Protein AF-A0A974YH03-F1 (afdb_monomer_lite)

Secondary structure (DSSP, 8-state):
-PPPPP--------------PPPEEEEEEEEEEE-GGG-S--S-PPP-PPPPPSS---SS----TTPPPP-HHHHHSEEPEE-SSSS-EE-PPPTT--TT-GGGSEEEEEEEEEE--SS---TT---SPPEEEEEEEPPPPPPP-EEEE-SSEEEEEEPPP--EETTEE---SS-SSEEEEEEEEEEE-TTSS-EEEEEEEEEEPBPPP-----TT--THHHHHHHHTT--EEEEEEHHHHHHHHHHTT-TT--EEEEEEEEPPPSS--S-TTTTTTTSS-EEEE---EEPPPP-

Radius of gyration: 28.99 Å; chains: 1; bounding box: 60×37×116 Å

Foldseek 3Di:
DDDDDDDPPDPDDDDPDDPPDAKWKWKAFQFKDADVLFFPPPDDDPDGGGDDQPDDDPPDDDDDPPDDADDRQLVRIGTFDDDPDPPDTHDDDHPPDDLQHLSLNIKTKMWMFIGDHPGGADNCRRDDDIDIDTRDHDQHRAWDWDWDDAPWKIKTFTADRFHDDPRDTRADVVTLKKKKKWKWFWAADPVNPGTDTDTQDMDIFDAADPDPPPVPDDPVVVVVVVVVRTRTMDMDTPVSVCVSCVVVVNHPGWMKMKMWMWGHDPDDDPCCVPPVDPPTDTSHIHPTGTHDDHD

Sequence (295 aa):
MRPPRSAARRSGLSSTGPRTTPSTATARVLASAPDPVLTDITEGLPDPGDLPLPIDPEPIRRVVPGQGDDRARQQAMQPLLPTTSPVHFLLPLPPGIGPEDPALFGFFAYEFRLGRFGTWNTAQGFAVRALRVAGLQHTPPPLACGVSRSKGRLTVSAAFADPVRDGRSLRPSPPVTELWALLYAQVHQADDADRRNILLSTRRLEPPKRGRVPKGRGPLAAVDLARTGADGRTDWSSAEITTSLELLTLGHAPLSCLVVETLPGEAPYSDPVSRNLGYERFLRTSPLTAVPAIC

pLDDT: mean 80.17, std 19.34, range [25.12, 97.5]

Structure (mmCIF, N/CA/C/O backbone):
data_AF-A0A974YH03-F1
#
_entry.id   AF-A0A974YH03-F1
#
loop_
_atom_site.group_PDB
_atom_site.id
_atom_site.type_symbol
_atom_site.label_atom_id
_atom_site.label_alt_id
_atom_site.label_comp_id
_atom_site.label_asym_id
_atom_site.label_entity_id
_atom_site.label_seq_id
_atom_site.pdbx_PDB_ins_code
_atom_site.Cartn_x
_atom_site.Cartn_y
_atom_site.Cartn_z
_atom_site.occupancy
_atom_site.B_iso_or_equiv
_atom_site.auth_seq_id
_atom_site.auth_comp_id
_atom_site.auth_asym_id
_atom_site.auth_atom_id
_atom_site.pdbx_PDB_model_num
ATOM 1 N N . MET A 1 1 ? 20.987 4.056 -88.199 1.00 41.72 1 MET A N 1
ATOM 2 C CA . MET A 1 1 ? 21.393 3.166 -87.089 1.00 41.72 1 MET A CA 1
ATOM 3 C C . MET A 1 1 ? 21.286 3.940 -85.782 1.00 41.72 1 MET A C 1
ATOM 5 O O . MET A 1 1 ? 22.026 4.893 -85.596 1.00 41.72 1 MET A O 1
ATOM 9 N N . ARG A 1 2 ? 20.296 3.615 -84.942 1.00 34.91 2 ARG A N 1
ATOM 10 C CA . ARG A 1 2 ? 20.066 4.234 -83.622 1.00 34.91 2 ARG A CA 1
ATOM 11 C C . ARG A 1 2 ? 20.570 3.281 -82.526 1.00 34.91 2 ARG A C 1
ATOM 13 O O . ARG A 1 2 ? 20.351 2.080 -82.677 1.00 34.91 2 ARG A O 1
ATOM 20 N N . PRO A 1 3 ? 21.206 3.777 -81.451 1.00 38.84 3 PRO A N 1
ATOM 21 C CA . PRO A 1 3 ? 21.710 2.936 -80.367 1.00 38.84 3 PRO A CA 1
ATOM 22 C C . PRO A 1 3 ? 20.566 2.396 -79.482 1.00 38.84 3 PRO A C 1
ATOM 24 O O . PRO A 1 3 ? 19.497 3.016 -79.416 1.00 38.84 3 PRO A O 1
ATOM 27 N N . PRO A 1 4 ? 20.763 1.249 -78.802 1.00 38.62 4 PRO A N 1
ATOM 28 C CA . PRO A 1 4 ? 19.738 0.633 -77.969 1.00 38.62 4 PRO A CA 1
ATOM 29 C C . PRO A 1 4 ? 19.519 1.406 -76.661 1.00 38.62 4 PRO A C 1
ATOM 31 O O . PRO A 1 4 ? 20.441 1.949 -76.054 1.00 38.62 4 PRO A O 1
ATOM 34 N N . ARG A 1 5 ? 18.251 1.451 -76.239 1.00 35.34 5 ARG A N 1
ATOM 35 C CA . ARG A 1 5 ? 17.770 2.114 -75.024 1.00 35.34 5 ARG A CA 1
ATOM 36 C C . ARG A 1 5 ? 18.272 1.401 -73.764 1.00 35.34 5 ARG A C 1
ATOM 38 O O . ARG A 1 5 ? 18.075 0.201 -73.603 1.00 35.34 5 ARG A O 1
ATOM 45 N N . SER A 1 6 ? 18.839 2.191 -72.855 1.00 34.69 6 SER A N 1
ATOM 46 C CA . SER A 1 6 ? 19.118 1.852 -71.457 1.00 34.69 6 SER A CA 1
ATOM 47 C C . SER A 1 6 ? 17.857 1.333 -70.750 1.00 34.69 6 SER A C 1
ATOM 49 O O . SER A 1 6 ? 16.851 2.040 -70.650 1.00 34.69 6 SER A O 1
ATOM 51 N N . ALA A 1 7 ? 17.910 0.090 -70.267 1.00 35.09 7 ALA A N 1
ATOM 52 C CA . ALA A 1 7 ? 16.909 -0.475 -69.374 1.00 35.09 7 ALA A CA 1
ATOM 53 C C . ALA A 1 7 ? 17.245 -0.062 -67.934 1.00 35.09 7 ALA A C 1
ATOM 55 O O . ALA A 1 7 ? 18.121 -0.635 -67.286 1.00 35.09 7 ALA A O 1
ATOM 56 N N . ALA A 1 8 ? 16.537 0.949 -67.432 1.00 32.81 8 ALA A N 1
ATOM 57 C CA . ALA A 1 8 ? 16.551 1.308 -66.023 1.00 32.81 8 ALA A CA 1
ATOM 58 C C . ALA A 1 8 ? 16.056 0.117 -65.181 1.00 32.81 8 ALA A C 1
ATOM 60 O O . ALA A 1 8 ? 14.889 -0.275 -65.257 1.00 32.81 8 ALA A O 1
ATOM 61 N N . ARG A 1 9 ? 16.948 -0.452 -64.364 1.00 30.86 9 ARG A N 1
ATOM 62 C CA . ARG A 1 9 ? 16.625 -1.455 -63.342 1.00 30.86 9 ARG A CA 1
ATOM 63 C C . ARG A 1 9 ? 15.773 -0.781 -62.261 1.00 30.86 9 ARG A C 1
ATOM 65 O O . ARG A 1 9 ? 16.293 -0.164 -61.339 1.00 30.86 9 ARG A O 1
ATOM 72 N N . ARG A 1 10 ? 14.448 -0.864 -62.389 1.00 29.06 10 ARG A N 1
ATOM 73 C CA . ARG A 1 10 ? 13.513 -0.518 -61.312 1.00 29.06 10 ARG A CA 1
ATOM 74 C C . ARG A 1 10 ? 13.445 -1.700 -60.347 1.00 29.06 10 ARG A C 1
ATOM 76 O O . ARG A 1 10 ? 12.806 -2.703 -60.642 1.00 29.06 10 ARG A O 1
ATOM 83 N N . SER A 1 11 ? 14.108 -1.593 -59.202 1.00 27.34 11 SER A N 1
ATOM 84 C CA . SER A 1 11 ? 13.874 -2.471 -58.054 1.00 27.34 11 SER A CA 1
ATOM 85 C C . SER A 1 11 ? 12.596 -2.019 -57.345 1.00 27.34 11 SER A C 1
ATOM 87 O O . SER A 1 11 ? 12.636 -1.181 -56.448 1.00 27.34 11 SER A O 1
ATOM 89 N N . GLY A 1 12 ? 11.450 -2.523 -57.802 1.00 25.12 12 GLY A N 1
ATOM 90 C CA . GLY A 1 12 ? 10.182 -2.394 -57.092 1.00 25.12 12 GLY A CA 1
ATOM 91 C C . GLY A 1 12 ? 10.027 -3.535 -56.090 1.00 25.12 12 GLY A C 1
ATOM 92 O O . GLY A 1 12 ? 9.890 -4.684 -56.500 1.00 25.12 12 GLY A O 1
ATOM 93 N N . LEU A 1 13 ? 10.025 -3.230 -54.791 1.00 26.73 13 LEU A N 1
ATOM 94 C CA . LEU A 1 13 ? 9.378 -4.101 -53.811 1.00 26.73 13 LEU A CA 1
ATOM 95 C C . LEU A 1 13 ? 7.868 -3.851 -53.905 1.00 26.73 13 LEU A C 1
ATOM 97 O O . LEU A 1 13 ? 7.371 -2.826 -53.447 1.00 26.73 13 LEU A O 1
ATOM 101 N N . SER A 1 14 ? 7.151 -4.783 -54.528 1.00 25.62 14 SER A N 1
ATOM 102 C CA . SER A 1 14 ? 5.699 -4.899 -54.403 1.00 25.62 14 SER A CA 1
ATOM 103 C C . SER A 1 14 ? 5.405 -5.827 -53.227 1.00 25.62 14 SER A C 1
ATOM 105 O O . SER A 1 14 ? 5.709 -7.016 -53.297 1.00 25.62 14 SER A O 1
ATOM 107 N N . SER A 1 15 ? 4.826 -5.300 -52.146 1.00 33.78 15 SER A N 1
ATOM 108 C CA . SER A 1 15 ? 4.101 -6.121 -51.175 1.00 33.78 15 SER A CA 1
ATOM 109 C C . SER A 1 15 ? 2.611 -5.834 -51.324 1.00 33.78 15 SER A C 1
ATOM 111 O O . SER A 1 15 ? 2.108 -4.804 -50.876 1.00 33.78 15 SER A O 1
ATOM 113 N N . THR A 1 16 ? 1.904 -6.743 -51.982 1.00 31.28 16 THR A N 1
ATOM 114 C CA . THR A 1 16 ? 0.445 -6.768 -52.048 1.00 31.28 16 THR A CA 1
ATOM 115 C C . THR A 1 16 ? -0.138 -7.153 -50.690 1.00 31.28 16 THR A C 1
ATOM 117 O O . THR A 1 16 ? 0.004 -8.293 -50.251 1.00 31.28 16 THR A O 1
ATOM 120 N N . GLY A 1 17 ? -0.823 -6.201 -50.053 1.00 27.95 17 GLY A N 1
ATOM 121 C CA . GLY A 1 17 ? -1.771 -6.438 -48.964 1.00 27.95 17 GLY A CA 1
ATOM 122 C C . GLY A 1 17 ? -1.720 -5.360 -47.874 1.00 27.95 17 GLY A C 1
ATOM 123 O O . GLY A 1 17 ? -0.672 -5.192 -47.249 1.00 27.95 17 GLY A O 1
ATOM 124 N N . PRO A 1 18 ? -2.825 -4.659 -47.559 1.00 44.16 18 PRO A N 1
ATOM 125 C CA . PRO A 1 18 ? -2.907 -3.903 -46.320 1.00 44.16 18 PRO A CA 1
ATOM 126 C C . PRO A 1 18 ? -3.134 -4.904 -45.178 1.00 44.16 18 PRO A C 1
ATOM 128 O O . PRO A 1 18 ? -4.252 -5.353 -44.952 1.00 44.16 18 PRO A O 1
ATOM 131 N N . ARG A 1 19 ? -2.081 -5.304 -44.454 1.00 39.09 19 ARG A N 1
ATOM 132 C CA . ARG A 1 19 ? -2.258 -6.027 -43.181 1.00 39.09 19 ARG A CA 1
ATOM 133 C C . ARG A 1 19 ? -2.308 -5.015 -42.042 1.00 39.09 19 ARG A C 1
ATOM 135 O O . ARG A 1 19 ? -1.283 -4.528 -41.566 1.00 39.09 19 ARG A O 1
ATOM 142 N N . THR A 1 20 ? -3.536 -4.714 -41.640 1.00 42.47 20 THR A N 1
ATOM 143 C CA . THR A 1 20 ? -3.993 -3.926 -40.490 1.00 42.47 20 THR A CA 1
ATOM 144 C C . THR A 1 20 ? -3.644 -4.590 -39.150 1.00 42.47 20 THR A C 1
ATOM 146 O O . THR A 1 20 ? -4.515 -4.834 -38.323 1.00 42.47 20 THR A O 1
ATOM 149 N N . THR A 1 21 ? -2.379 -4.944 -38.916 1.00 48.72 21 THR A N 1
ATOM 150 C CA . THR A 1 21 ? -1.939 -5.352 -37.570 1.00 48.72 21 THR A CA 1
ATOM 151 C C . THR A 1 21 ? -1.652 -4.101 -36.741 1.00 48.72 21 THR A C 1
ATOM 153 O O . THR A 1 21 ? -0.786 -3.321 -37.153 1.00 48.72 21 THR A O 1
ATOM 156 N N . PRO A 1 22 ? -2.357 -3.885 -35.616 1.00 57.78 22 PRO A N 1
ATOM 157 C CA . PRO A 1 22 ? -2.170 -2.703 -34.788 1.00 57.78 22 PRO A CA 1
ATOM 158 C C . PRO A 1 22 ? -0.771 -2.684 -34.166 1.00 57.78 22 PRO A C 1
ATOM 160 O O . PRO A 1 22 ? -0.195 -3.725 -33.847 1.00 57.78 22 PRO A O 1
ATOM 163 N N . SER A 1 23 ? -0.224 -1.482 -34.000 1.00 67.06 23 SER A N 1
ATOM 164 C CA . SER A 1 23 ? 1.004 -1.267 -33.238 1.00 67.06 23 SER A CA 1
ATOM 165 C C . SER A 1 23 ? 0.775 -1.644 -31.773 1.00 67.06 23 SER A C 1
ATOM 167 O O . SER A 1 23 ? -0.212 -1.246 -31.163 1.00 67.06 23 SER A O 1
ATOM 169 N N . THR A 1 24 ? 1.706 -2.394 -31.205 1.00 77.25 24 THR A N 1
ATOM 170 C CA . THR A 1 24 ? 1.772 -2.766 -29.796 1.00 77.25 24 THR A CA 1
ATOM 171 C C . THR A 1 24 ? 2.668 -1.781 -29.049 1.00 77.25 24 THR A C 1
ATOM 173 O O . THR A 1 24 ? 3.787 -1.473 -29.475 1.00 77.25 24 THR A O 1
ATOM 176 N N . ALA A 1 25 ? 2.188 -1.286 -27.913 1.00 86.75 25 ALA A N 1
ATOM 177 C CA . ALA A 1 25 ? 3.017 -0.539 -26.983 1.00 86.75 25 ALA A CA 1
ATOM 178 C C . ALA A 1 25 ? 3.820 -1.510 -26.111 1.00 86.75 25 ALA A C 1
ATOM 180 O O . ALA A 1 25 ? 3.299 -2.519 -25.639 1.00 86.75 25 ALA A O 1
ATOM 181 N N . THR A 1 26 ? 5.099 -1.213 -25.921 1.00 88.75 26 THR A N 1
ATOM 182 C CA . THR A 1 26 ? 6.023 -2.030 -25.130 1.00 88.75 26 THR A CA 1
ATOM 183 C C . THR A 1 26 ? 6.813 -1.147 -24.180 1.00 88.75 26 THR A C 1
ATOM 185 O O . THR A 1 26 ? 7.072 0.018 -24.497 1.00 88.75 26 THR A O 1
ATOM 188 N N . ALA A 1 27 ? 7.213 -1.697 -23.041 1.00 91.81 27 ALA A N 1
ATOM 189 C CA . ALA A 1 27 ? 8.022 -1.013 -22.051 1.00 91.81 27 ALA A CA 1
ATOM 190 C C . ALA A 1 27 ? 9.096 -1.935 -21.464 1.00 91.81 27 ALA A C 1
ATOM 192 O O . ALA A 1 27 ? 8.961 -3.156 -21.494 1.00 91.81 27 ALA A O 1
ATOM 193 N N . ARG A 1 28 ? 10.168 -1.359 -20.926 1.00 91.56 28 ARG A N 1
ATOM 194 C CA . ARG A 1 28 ? 11.084 -2.069 -20.025 1.00 91.56 28 ARG A CA 1
ATOM 195 C C . ARG A 1 28 ? 11.544 -1.152 -18.909 1.00 91.56 28 ARG A C 1
ATOM 197 O O . ARG A 1 28 ? 11.613 0.062 -19.103 1.00 91.56 28 ARG A O 1
ATOM 204 N N . VAL A 1 29 ? 11.919 -1.751 -17.789 1.00 94.00 29 VAL A N 1
ATOM 205 C CA . VAL A 1 29 ? 12.584 -1.045 -16.696 1.00 94.00 29 VAL A CA 1
ATOM 206 C C . VAL A 1 29 ? 14.023 -0.727 -17.100 1.00 94.00 29 VAL A C 1
ATOM 208 O O . VAL A 1 29 ? 14.742 -1.580 -17.619 1.00 94.00 29 VAL A O 1
ATOM 211 N N . LEU A 1 30 ? 14.424 0.518 -16.872 1.00 93.50 30 LEU A N 1
ATOM 212 C CA . LEU A 1 30 ? 15.797 0.998 -16.986 1.00 93.50 30 LEU A CA 1
ATOM 213 C C . LEU A 1 30 ? 16.491 0.992 -15.631 1.00 93.50 30 LEU A C 1
ATOM 215 O O . LEU A 1 30 ? 17.645 0.597 -15.546 1.00 93.50 30 LEU A O 1
ATOM 219 N N . ALA A 1 31 ? 15.781 1.431 -14.596 1.00 92.25 31 ALA A N 1
ATOM 220 C CA . ALA A 1 31 ? 16.314 1.623 -13.258 1.00 92.25 31 ALA A CA 1
ATOM 221 C C . ALA A 1 31 ? 15.179 1.639 -12.227 1.00 92.25 31 ALA A C 1
ATOM 223 O O . ALA A 1 31 ? 14.021 1.897 -12.572 1.00 92.25 31 ALA A O 1
ATOM 224 N N . SER A 1 32 ? 15.520 1.405 -10.962 1.00 91.75 32 SER A N 1
ATOM 225 C CA . SER A 1 32 ? 14.607 1.528 -9.824 1.00 91.75 32 SER A CA 1
ATOM 226 C C . SER A 1 32 ? 15.327 2.103 -8.608 1.00 91.75 32 SER A C 1
ATOM 228 O O . SER A 1 32 ? 16.492 1.779 -8.368 1.00 91.75 32 SER A O 1
ATOM 230 N N . ALA A 1 33 ? 14.624 2.913 -7.824 1.00 91.19 33 ALA A N 1
ATOM 231 C CA . ALA A 1 33 ? 15.102 3.472 -6.565 1.00 91.19 33 ALA A CA 1
ATOM 232 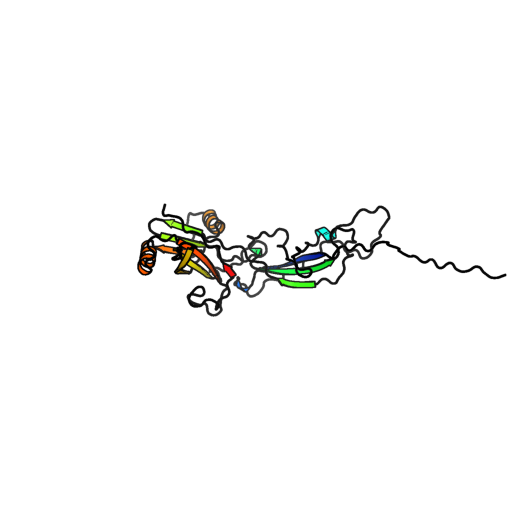C C . ALA A 1 33 ? 13.985 3.433 -5.508 1.00 91.19 33 ALA A C 1
ATOM 234 O O . ALA A 1 33 ? 12.818 3.550 -5.878 1.00 91.19 33 ALA A O 1
ATOM 235 N N . PRO A 1 34 ? 14.314 3.296 -4.212 1.00 92.38 34 PRO A N 1
ATOM 236 C CA . PRO A 1 34 ? 13.336 3.449 -3.133 1.00 92.38 34 PRO A CA 1
ATOM 237 C C . PRO A 1 34 ? 12.721 4.857 -3.142 1.00 92.38 34 PRO A C 1
ATOM 239 O O . PRO A 1 34 ? 13.364 5.812 -3.585 1.00 92.38 34 PRO A O 1
ATOM 242 N N . ASP A 1 35 ? 11.494 4.996 -2.638 1.00 91.81 35 ASP A N 1
ATOM 243 C CA . ASP A 1 35 ? 10.883 6.309 -2.430 1.00 91.81 35 ASP A CA 1
ATOM 244 C C . ASP A 1 35 ? 11.643 7.041 -1.310 1.00 91.81 35 ASP A C 1
ATOM 246 O O . ASP A 1 35 ? 11.653 6.552 -0.175 1.00 91.81 35 ASP A O 1
ATOM 250 N N . PRO A 1 36 ? 12.282 8.194 -1.587 1.00 89.81 36 PRO A N 1
ATOM 251 C CA . PRO A 1 36 ? 13.057 8.910 -0.584 1.00 89.81 36 PRO A CA 1
ATOM 252 C C . PRO A 1 36 ? 12.215 9.329 0.625 1.00 89.81 36 PRO A C 1
ATOM 254 O O . PRO A 1 36 ? 12.754 9.387 1.726 1.00 89.81 36 PRO A O 1
ATOM 257 N N . VAL A 1 37 ? 10.903 9.552 0.460 1.00 90.62 37 VAL A N 1
ATOM 258 C CA . VAL A 1 37 ? 9.990 9.927 1.555 1.00 90.62 37 VAL A CA 1
ATOM 259 C C . VAL A 1 37 ? 9.810 8.785 2.563 1.00 90.62 37 VAL A C 1
ATOM 261 O O . VAL A 1 37 ? 9.472 9.027 3.717 1.00 90.62 37 VAL A O 1
ATOM 264 N N . LEU A 1 38 ? 10.064 7.539 2.156 1.00 91.69 38 LEU A N 1
ATOM 265 C CA . LEU A 1 38 ? 9.987 6.359 3.022 1.00 91.69 38 LEU A CA 1
ATOM 266 C C . LEU A 1 38 ? 11.323 6.028 3.709 1.00 91.69 38 LEU A C 1
ATOM 268 O O . LEU A 1 38 ? 11.402 5.060 4.467 1.00 91.69 38 LEU A O 1
ATOM 272 N N . THR A 1 39 ? 12.369 6.813 3.449 1.00 87.94 39 THR A N 1
ATOM 273 C CA . THR A 1 39 ? 13.732 6.587 3.948 1.00 87.94 39 THR A CA 1
ATOM 274 C C . THR A 1 39 ? 14.236 7.785 4.753 1.00 87.94 39 THR A C 1
ATOM 276 O O . THR A 1 39 ? 13.713 8.887 4.639 1.00 87.94 39 THR A O 1
ATOM 279 N N . ASP A 1 40 ? 15.280 7.587 5.555 1.00 81.62 40 ASP A N 1
ATOM 280 C CA . ASP A 1 40 ? 16.025 8.653 6.240 1.00 81.62 40 ASP A CA 1
ATOM 281 C C . ASP A 1 40 ? 17.310 9.040 5.483 1.00 81.62 40 ASP A C 1
ATOM 283 O O . ASP A 1 40 ? 18.078 9.893 5.931 1.00 81.62 40 ASP A O 1
ATOM 287 N N . ILE A 1 41 ? 17.539 8.431 4.314 1.00 75.44 41 ILE A N 1
ATOM 288 C CA . ILE A 1 41 ? 18.722 8.637 3.480 1.00 75.44 41 ILE A CA 1
ATOM 289 C C . ILE A 1 41 ? 18.413 9.730 2.459 1.00 75.44 41 ILE A C 1
ATOM 291 O O . ILE A 1 41 ? 17.937 9.471 1.355 1.00 75.44 41 ILE A O 1
ATOM 295 N N . THR A 1 42 ? 18.696 10.973 2.835 1.00 63.06 42 THR A N 1
ATOM 296 C CA . THR A 1 42 ? 18.487 12.151 1.982 1.00 63.06 42 THR A CA 1
ATOM 297 C C . THR A 1 42 ? 19.638 12.410 1.007 1.00 63.06 42 THR A C 1
ATOM 299 O O . THR A 1 42 ? 19.450 13.102 0.009 1.00 63.06 42 THR A O 1
ATOM 302 N N . GLU A 1 43 ? 20.821 11.835 1.250 1.00 63.41 43 GLU A N 1
ATOM 303 C CA . GLU A 1 43 ? 22.029 12.057 0.451 1.00 63.41 43 GLU A CA 1
ATOM 304 C C . GLU A 1 43 ? 22.803 10.752 0.204 1.00 63.41 43 GLU A C 1
ATOM 306 O O . GLU A 1 43 ? 22.825 9.844 1.034 1.00 63.41 43 GLU A O 1
ATOM 311 N N . GLY A 1 44 ? 23.486 10.666 -0.942 1.00 62.56 44 GLY A N 1
ATOM 312 C CA . GLY A 1 44 ? 24.520 9.649 -1.174 1.00 62.56 44 GLY A CA 1
ATOM 313 C C . GLY A 1 44 ? 24.061 8.319 -1.774 1.00 62.56 44 GLY A C 1
ATOM 314 O O . GLY A 1 44 ? 24.892 7.427 -1.949 1.00 62.56 44 GLY A O 1
ATOM 315 N N . LEU A 1 45 ? 22.789 8.170 -2.152 1.00 68.94 45 LEU A N 1
ATOM 316 C CA . LEU A 1 45 ? 22.384 7.056 -3.007 1.00 68.94 45 LEU A CA 1
ATOM 317 C C . LEU A 1 45 ? 22.835 7.339 -4.451 1.00 68.94 45 LEU A C 1
ATOM 319 O O . LEU A 1 45 ? 22.356 8.304 -5.047 1.00 68.94 45 LEU A O 1
ATOM 323 N N . PRO A 1 46 ? 23.739 6.530 -5.037 1.00 72.19 46 PRO A N 1
ATOM 324 C CA . PRO A 1 46 ? 24.143 6.728 -6.422 1.00 72.19 46 PRO A CA 1
ATOM 325 C C . PRO A 1 46 ? 22.929 6.571 -7.340 1.00 72.19 46 PRO A C 1
ATOM 327 O O . PRO A 1 46 ? 22.065 5.718 -7.089 1.00 72.19 46 PRO A O 1
ATOM 330 N N . ASP A 1 47 ? 22.880 7.384 -8.396 1.00 75.50 47 ASP A N 1
ATOM 331 C CA . ASP A 1 47 ? 21.849 7.282 -9.428 1.00 75.50 47 ASP A CA 1
ATOM 332 C C . ASP A 1 47 ? 21.878 5.855 -9.999 1.00 75.50 47 ASP A C 1
ATOM 334 O O . ASP A 1 47 ? 22.945 5.400 -10.436 1.00 75.50 47 ASP A O 1
ATOM 338 N N . PRO A 1 48 ? 20.775 5.089 -9.917 1.00 73.12 48 PRO A N 1
ATOM 339 C CA . PRO A 1 48 ? 20.718 3.787 -10.554 1.00 73.12 48 PRO A CA 1
ATOM 340 C C . PRO A 1 48 ? 20.805 4.007 -12.067 1.00 73.12 48 PRO A C 1
ATOM 342 O O . PRO A 1 48 ? 19.834 4.387 -12.713 1.00 73.12 48 PRO A O 1
ATOM 345 N N . GLY A 1 49 ? 22.004 3.824 -12.624 1.00 81.19 49 GLY A N 1
ATOM 346 C CA . GLY A 1 49 ? 22.247 4.012 -14.049 1.00 81.19 49 GLY A CA 1
ATOM 347 C C . GLY A 1 49 ? 21.308 3.156 -14.901 1.00 81.19 49 GLY A C 1
ATOM 348 O O . GLY A 1 49 ? 20.939 2.045 -14.518 1.00 81.19 49 GLY A O 1
ATOM 349 N N . ASP A 1 50 ? 20.933 3.673 -16.070 1.00 88.19 50 ASP A N 1
ATOM 350 C CA . ASP A 1 50 ? 20.024 2.976 -16.976 1.00 88.19 50 ASP A CA 1
ATOM 351 C C . ASP A 1 50 ? 20.640 1.653 -17.460 1.00 88.19 50 ASP A C 1
ATOM 353 O O . ASP A 1 50 ? 21.742 1.616 -18.017 1.00 88.19 50 ASP A O 1
ATOM 357 N N . LEU A 1 51 ? 19.891 0.559 -17.319 1.00 86.75 51 LEU A N 1
ATOM 358 C CA . LEU A 1 51 ? 20.281 -0.727 -17.881 1.00 86.75 51 LEU A CA 1
ATOM 359 C C . LEU A 1 51 ? 20.393 -0.622 -19.413 1.00 86.75 51 LEU A C 1
ATOM 361 O O . LEU A 1 51 ? 19.469 -0.110 -20.069 1.00 86.75 51 LEU A O 1
ATOM 365 N N . PRO A 1 52 ? 21.474 -1.138 -20.027 1.00 85.81 52 PRO A N 1
ATOM 366 C CA . PRO A 1 52 ? 21.594 -1.165 -21.477 1.00 85.81 52 PRO A CA 1
ATOM 367 C C . PRO A 1 52 ? 20.503 -2.053 -22.080 1.00 85.81 52 PRO A C 1
ATOM 369 O O . PRO A 1 52 ? 20.002 -2.981 -21.443 1.00 85.81 52 PRO A O 1
ATOM 372 N N . LEU A 1 53 ? 20.110 -1.759 -23.319 1.00 82.88 53 LEU A N 1
ATOM 373 C CA . LEU A 1 53 ? 19.159 -2.604 -24.033 1.00 82.88 53 LEU A CA 1
ATOM 374 C C . LEU A 1 53 ? 19.817 -3.978 -24.271 1.00 82.88 53 LEU A C 1
ATOM 376 O O . LEU A 1 53 ? 20.891 -4.011 -24.871 1.00 82.88 53 LEU A O 1
ATOM 380 N N . PRO A 1 54 ? 19.210 -5.097 -23.830 1.00 83.56 54 PRO A N 1
ATOM 381 C CA . PRO A 1 54 ? 19.830 -6.421 -23.887 1.00 83.56 54 PRO A CA 1
ATOM 382 C C . PRO A 1 54 ? 19.662 -7.049 -25.279 1.00 83.56 54 PRO A C 1
ATOM 384 O O . PRO A 1 54 ? 19.138 -8.149 -25.426 1.00 83.56 54 PRO A O 1
ATOM 387 N N . ILE A 1 55 ? 20.046 -6.309 -26.317 1.00 81.00 55 ILE A N 1
ATOM 388 C CA . ILE A 1 55 ? 20.115 -6.785 -27.696 1.00 81.00 55 ILE A CA 1
ATOM 389 C C . ILE A 1 55 ? 21.437 -6.342 -28.300 1.00 81.00 55 ILE A C 1
ATOM 391 O O . ILE A 1 55 ? 21.930 -5.251 -27.999 1.00 81.00 55 ILE A O 1
ATOM 395 N N . ASP A 1 56 ? 21.971 -7.157 -29.199 1.00 77.12 56 ASP A N 1
ATOM 396 C CA . ASP A 1 56 ? 23.213 -6.815 -29.870 1.00 77.12 56 ASP A CA 1
ATOM 397 C C . ASP A 1 56 ? 23.050 -5.540 -30.717 1.00 77.12 56 ASP A C 1
ATOM 399 O O . ASP A 1 56 ? 22.000 -5.299 -31.341 1.00 77.12 56 ASP A O 1
ATOM 403 N N . PRO A 1 57 ? 24.082 -4.682 -30.752 1.00 75.38 57 PRO A N 1
ATOM 404 C CA . PRO A 1 57 ? 24.109 -3.583 -31.694 1.00 75.38 57 PRO A CA 1
ATOM 405 C C . PRO A 1 57 ? 24.180 -4.158 -33.113 1.00 75.38 57 PRO A C 1
ATOM 407 O O . PRO A 1 57 ? 25.108 -4.882 -33.462 1.00 75.38 57 PRO A O 1
ATOM 410 N N . GLU A 1 58 ? 23.212 -3.803 -33.956 1.00 73.75 58 GLU A N 1
ATOM 411 C CA . GLU A 1 58 ? 23.189 -4.196 -35.368 1.00 73.75 58 GLU A CA 1
ATOM 412 C C . GLU A 1 58 ? 23.454 -2.970 -36.256 1.00 73.75 58 GLU A C 1
ATOM 414 O O . GLU A 1 58 ? 22.509 -2.406 -36.814 1.00 73.75 58 GLU A O 1
ATOM 419 N N . PRO A 1 59 ? 24.715 -2.511 -36.403 1.00 73.50 59 PRO A N 1
ATOM 420 C CA . PRO A 1 59 ? 25.017 -1.384 -37.285 1.00 73.50 59 PRO A CA 1
ATOM 421 C C . PRO A 1 59 ? 24.739 -1.724 -38.757 1.00 73.50 59 PRO A C 1
ATOM 423 O O . PRO A 1 59 ? 24.353 -0.855 -39.535 1.00 73.50 59 PRO A O 1
ATOM 426 N N . ILE A 1 60 ? 24.919 -2.993 -39.142 1.00 74.62 60 ILE A N 1
ATOM 427 C CA . ILE A 1 60 ? 24.622 -3.529 -40.473 1.00 74.62 60 ILE A CA 1
ATOM 428 C C . ILE A 1 60 ? 23.999 -4.911 -40.295 1.00 74.62 60 ILE A C 1
ATOM 430 O O . ILE A 1 60 ? 24.554 -5.754 -39.592 1.00 74.62 60 ILE A O 1
ATOM 434 N N . ARG A 1 61 ? 22.884 -5.176 -40.982 1.00 73.50 61 ARG A N 1
ATOM 435 C CA . ARG A 1 61 ? 22.248 -6.496 -41.001 1.00 73.50 61 ARG A CA 1
ATOM 436 C C . ARG A 1 61 ? 22.089 -7.016 -42.422 1.00 73.50 61 ARG A C 1
ATOM 438 O O . ARG A 1 61 ? 21.467 -6.368 -43.262 1.00 73.50 61 ARG A O 1
ATOM 445 N N . ARG A 1 62 ? 22.604 -8.221 -42.679 1.00 77.31 62 ARG A N 1
ATOM 446 C CA . ARG A 1 62 ? 22.400 -8.941 -43.942 1.00 77.31 62 ARG A CA 1
ATOM 447 C C . ARG A 1 62 ? 21.229 -9.906 -43.790 1.00 77.31 62 ARG A C 1
ATOM 449 O O . ARG A 1 62 ? 21.325 -10.855 -43.023 1.00 77.31 62 ARG A O 1
ATOM 456 N N . VAL A 1 63 ? 20.149 -9.666 -44.528 1.00 75.00 63 VAL A N 1
ATOM 457 C CA . VAL A 1 63 ? 18.987 -10.566 -44.593 1.00 75.00 63 VAL A CA 1
ATOM 458 C C . VAL A 1 63 ? 19.162 -11.484 -45.797 1.00 75.00 63 VAL A C 1
ATOM 460 O O . VAL A 1 63 ? 19.293 -10.998 -46.921 1.00 75.00 63 VAL A O 1
ATOM 463 N N . VAL A 1 64 ? 19.199 -12.798 -45.570 1.00 82.00 64 VAL A N 1
ATOM 464 C CA . VAL A 1 64 ? 19.351 -13.803 -46.637 1.00 82.00 64 VAL A CA 1
ATOM 465 C C . VAL A 1 64 ? 18.084 -14.653 -46.792 1.00 82.00 64 VAL A C 1
ATOM 467 O O . VAL A 1 64 ? 17.375 -14.873 -45.807 1.00 82.00 64 VAL A O 1
ATOM 470 N N . PRO A 1 65 ? 17.773 -15.152 -48.005 1.00 82.75 65 PRO A N 1
ATOM 471 C CA . PRO A 1 65 ? 16.663 -16.083 -48.199 1.00 82.75 65 PRO A CA 1
ATOM 472 C C . PRO A 1 65 ? 16.803 -17.324 -47.306 1.00 82.75 65 PRO A C 1
ATOM 474 O O . PRO A 1 65 ? 17.892 -17.882 -47.191 1.00 82.75 65 PRO A O 1
ATOM 477 N N . GLY A 1 66 ? 15.705 -17.752 -46.678 1.00 78.62 66 GLY A N 1
ATOM 478 C CA . GLY A 1 66 ? 15.686 -18.908 -45.770 1.00 78.62 66 GLY A CA 1
ATOM 479 C C . GLY A 1 66 ? 16.178 -18.629 -44.344 1.00 78.62 66 GLY A C 1
ATOM 480 O O . GLY A 1 66 ? 16.203 -19.546 -43.528 1.00 78.62 66 GLY A O 1
ATOM 481 N N . GLN A 1 67 ? 16.549 -17.386 -44.017 1.00 74.62 67 GLN A N 1
ATOM 482 C CA . GLN A 1 67 ? 16.863 -17.000 -42.642 1.00 74.62 67 GLN A CA 1
ATOM 483 C C . GLN A 1 67 ? 15.617 -17.116 -41.750 1.00 74.62 67 GLN A C 1
ATOM 485 O O . GLN A 1 67 ? 14.545 -16.632 -42.111 1.00 74.62 67 GLN A O 1
ATOM 490 N N . GLY A 1 68 ? 15.778 -17.756 -40.588 1.00 72.06 68 GLY A N 1
ATOM 491 C CA . GLY A 1 68 ? 14.713 -17.914 -39.599 1.00 72.06 68 GLY A CA 1
ATOM 492 C C . GLY A 1 68 ? 14.255 -16.591 -38.982 1.00 72.06 68 GLY A C 1
ATOM 493 O O . GLY A 1 68 ? 14.904 -15.548 -39.127 1.00 72.06 68 GLY A O 1
ATOM 494 N N . ASP A 1 69 ? 13.128 -16.650 -38.274 1.00 69.88 69 ASP A N 1
ATOM 495 C CA . ASP A 1 69 ? 12.566 -15.473 -37.628 1.00 69.88 69 ASP A CA 1
ATOM 496 C C . ASP A 1 69 ? 13.463 -14.947 -36.512 1.00 69.88 69 ASP A C 1
ATOM 498 O O . ASP A 1 69 ? 13.739 -15.662 -35.550 1.00 69.88 69 ASP A O 1
ATOM 502 N N . ASP A 1 70 ? 13.842 -13.672 -36.591 1.00 70.19 70 ASP A N 1
ATOM 503 C CA . ASP A 1 70 ? 14.460 -12.997 -35.458 1.00 70.19 70 ASP A CA 1
ATOM 504 C C . ASP A 1 70 ? 13.393 -12.374 -34.558 1.00 70.19 70 ASP A C 1
ATOM 506 O O . ASP A 1 70 ? 12.450 -11.716 -35.011 1.00 70.19 70 ASP A O 1
ATOM 510 N N . ARG A 1 71 ? 13.538 -12.655 -33.264 1.00 71.44 71 ARG A N 1
ATOM 511 C CA . ARG A 1 71 ? 12.649 -12.240 -32.182 1.00 71.44 71 ARG A CA 1
ATOM 512 C C . ARG A 1 71 ? 13.431 -11.723 -30.974 1.00 71.44 71 ARG A C 1
ATOM 514 O O . ARG A 1 71 ? 12.829 -11.568 -29.916 1.00 71.44 71 ARG A O 1
ATOM 521 N N . ALA A 1 72 ? 14.728 -11.422 -31.112 1.00 68.62 72 ALA A N 1
ATOM 522 C CA . ALA A 1 72 ? 15.603 -11.004 -30.011 1.00 68.62 72 ALA A CA 1
ATOM 523 C C . ALA A 1 72 ? 15.003 -9.851 -29.186 1.00 68.62 72 ALA A C 1
ATOM 525 O O . ALA A 1 72 ? 15.004 -9.873 -27.958 1.00 68.62 72 ALA A O 1
ATOM 526 N N . ARG A 1 73 ? 14.363 -8.877 -29.848 1.00 70.19 73 ARG A N 1
ATOM 527 C CA . ARG A 1 73 ? 13.714 -7.754 -29.156 1.00 70.19 73 ARG A CA 1
ATOM 528 C C . ARG A 1 73 ? 12.415 -8.122 -28.426 1.00 70.19 73 ARG A C 1
ATOM 530 O O . ARG A 1 73 ? 12.046 -7.419 -27.490 1.00 70.19 73 ARG A O 1
ATOM 537 N N . GLN A 1 74 ? 11.725 -9.198 -28.811 1.00 73.56 74 GLN A N 1
ATOM 538 C CA . GLN A 1 74 ? 10.500 -9.634 -28.118 1.00 73.56 74 GLN A CA 1
ATOM 539 C C . GLN A 1 74 ? 10.792 -10.083 -26.682 1.00 73.56 74 GLN A C 1
ATOM 541 O O . GLN A 1 74 ? 9.910 -10.017 -25.838 1.00 73.56 74 GLN A O 1
ATOM 546 N N . GLN A 1 75 ? 12.030 -10.504 -26.410 1.00 75.75 75 GLN A N 1
ATOM 547 C CA . GLN A 1 75 ? 12.495 -10.868 -25.072 1.00 75.75 75 GLN A CA 1
ATOM 548 C C . GLN A 1 75 ? 13.071 -9.669 -24.300 1.00 75.75 75 GLN A C 1
ATOM 550 O O . GLN A 1 75 ? 13.140 -9.706 -23.078 1.00 75.75 75 GLN A O 1
ATOM 555 N N . ALA A 1 76 ? 13.450 -8.592 -24.998 1.00 81.31 76 ALA A N 1
ATOM 556 C CA . ALA A 1 76 ? 14.053 -7.400 -24.399 1.00 81.31 76 ALA A CA 1
ATOM 557 C C . ALA A 1 76 ? 13.032 -6.370 -23.879 1.00 81.31 76 ALA A C 1
ATOM 559 O O . ALA A 1 76 ? 13.401 -5.471 -23.125 1.00 81.31 76 ALA A O 1
ATOM 560 N N . MET A 1 77 ? 11.769 -6.462 -24.308 1.00 86.75 77 MET A N 1
ATOM 561 C CA . MET A 1 77 ? 10.703 -5.526 -23.948 1.00 86.75 77 MET A CA 1
ATOM 562 C C . MET A 1 77 ? 9.446 -6.281 -23.518 1.00 86.75 77 MET A C 1
ATOM 564 O O . MET A 1 77 ? 9.075 -7.284 -24.124 1.00 86.75 77 MET A O 1
ATOM 568 N N . GLN A 1 78 ? 8.739 -5.746 -22.532 1.00 89.56 78 GLN A N 1
ATOM 569 C CA . GLN A 1 78 ? 7.461 -6.261 -22.059 1.00 89.56 78 GLN A CA 1
ATOM 570 C C . GLN A 1 78 ? 6.304 -5.570 -22.804 1.00 89.56 78 GLN A C 1
ATOM 572 O O . GLN A 1 78 ? 6.303 -4.341 -22.918 1.00 89.56 78 GLN A O 1
ATOM 577 N N . PRO A 1 79 ? 5.310 -6.303 -23.336 1.00 89.25 79 PRO A N 1
ATOM 578 C CA . PRO A 1 79 ? 4.127 -5.686 -23.933 1.00 89.25 79 PRO A CA 1
ATOM 579 C C . PRO A 1 79 ? 3.238 -5.038 -22.863 1.00 89.25 79 PRO A C 1
ATOM 581 O O . PRO A 1 79 ? 3.044 -5.601 -21.786 1.00 89.25 79 PRO A O 1
ATOM 584 N N . LEU A 1 80 ? 2.669 -3.870 -23.172 1.00 91.38 80 LEU A N 1
ATOM 585 C CA . LEU A 1 80 ? 1.620 -3.265 -22.350 1.00 91.38 80 LEU A CA 1
ATOM 586 C C . LEU A 1 80 ? 0.290 -3.996 -22.563 1.00 91.38 80 LEU A C 1
ATOM 588 O O . LEU A 1 80 ? 0.025 -4.515 -23.651 1.00 91.38 80 LEU A O 1
ATOM 592 N N . LEU A 1 81 ? -0.568 -4.004 -21.543 1.00 90.75 81 LEU A N 1
ATOM 593 C CA . LEU A 1 81 ? -1.874 -4.653 -21.627 1.00 90.75 81 LEU A CA 1
ATOM 594 C C . LEU A 1 81 ? -2.892 -3.698 -22.272 1.00 90.75 81 LEU A C 1
ATOM 596 O O . LEU A 1 81 ? -2.998 -2.545 -21.843 1.00 90.75 81 LEU A O 1
ATOM 600 N N . PRO A 1 82 ? -3.646 -4.137 -23.292 1.00 88.88 82 PRO A N 1
ATOM 601 C CA . PRO A 1 82 ? -4.682 -3.310 -23.896 1.00 88.88 82 PRO A CA 1
ATOM 602 C C . PRO A 1 82 ? -5.841 -3.081 -22.919 1.00 88.88 82 PRO A C 1
ATOM 604 O O . PRO A 1 82 ? -6.163 -3.944 -22.103 1.00 88.88 82 PRO A O 1
ATOM 607 N N . THR A 1 83 ? -6.496 -1.927 -23.037 1.00 89.81 83 THR A N 1
ATOM 608 C CA . THR A 1 83 ? -7.776 -1.652 -22.365 1.00 89.81 83 THR A CA 1
ATOM 609 C C . THR A 1 83 ? -8.913 -1.623 -23.388 1.00 89.81 83 THR A C 1
ATOM 611 O O . THR A 1 83 ? -8.703 -1.861 -24.577 1.00 89.81 83 THR A O 1
ATOM 614 N N . THR A 1 84 ? -10.132 -1.307 -22.948 1.00 89.56 84 THR A N 1
ATOM 615 C CA . THR A 1 84 ? -11.254 -1.023 -23.858 1.00 89.56 84 THR A CA 1
ATOM 616 C C . THR A 1 84 ? -11.039 0.249 -24.685 1.00 89.56 84 THR A C 1
ATOM 618 O O . THR A 1 84 ? -11.693 0.430 -25.710 1.00 89.56 84 THR A O 1
ATOM 621 N N . SER A 1 85 ? -10.122 1.128 -24.265 1.00 86.31 85 SER A N 1
ATOM 622 C CA . SER A 1 85 ? -9.739 2.323 -25.011 1.00 86.31 85 SER A CA 1
ATOM 623 C C . SER A 1 85 ? -8.638 2.007 -26.031 1.00 86.31 85 SER A C 1
ATOM 625 O O . SER A 1 85 ? -7.656 1.350 -25.685 1.00 86.31 85 SER A O 1
ATOM 627 N N . PRO A 1 86 ? -8.720 2.551 -27.260 1.00 79.62 86 PRO A N 1
ATOM 628 C CA . PRO A 1 86 ? -7.688 2.373 -28.281 1.00 79.62 86 PRO A CA 1
ATOM 629 C C . PRO A 1 86 ? -6.388 3.146 -27.993 1.00 79.62 86 PRO A C 1
ATOM 631 O O . PRO A 1 86 ? -5.406 2.968 -28.709 1.00 79.62 86 PRO A O 1
ATOM 634 N N . VAL A 1 87 ? -6.378 4.024 -26.983 1.00 80.94 87 VAL A N 1
ATOM 635 C CA . VAL A 1 87 ? -5.233 4.889 -26.639 1.00 80.94 87 VAL A CA 1
ATOM 636 C C . VAL A 1 87 ? -4.714 4.685 -25.217 1.00 80.94 87 VAL A C 1
ATOM 638 O O . VAL A 1 87 ? -3.659 5.216 -24.880 1.00 80.94 87 VAL A O 1
ATOM 641 N N . HIS A 1 88 ? -5.421 3.916 -24.384 1.00 86.88 88 HIS A N 1
ATOM 642 C CA . HIS A 1 88 ? -4.992 3.625 -23.017 1.00 86.88 88 HIS A CA 1
ATOM 643 C C . HIS A 1 88 ? -4.524 2.179 -22.894 1.00 86.88 88 HIS A C 1
ATOM 645 O O . HIS A 1 88 ? -5.176 1.244 -23.364 1.00 86.88 88 HIS A O 1
ATOM 651 N N . PHE A 1 89 ? -3.403 2.010 -22.206 1.00 90.69 89 PHE A N 1
ATOM 652 C CA . PHE A 1 89 ? -2.785 0.722 -21.934 1.00 90.69 89 PHE A CA 1
ATOM 653 C C . PHE A 1 89 ? -2.448 0.641 -20.448 1.00 90.69 89 PHE A C 1
ATOM 655 O O . PHE A 1 89 ? -2.144 1.662 -19.830 1.00 90.69 89 PHE A O 1
ATOM 662 N N . LEU A 1 90 ? -2.472 -0.563 -19.883 1.00 93.56 90 LEU A N 1
ATOM 663 C CA . LEU A 1 90 ? -1.976 -0.806 -18.532 1.00 93.56 90 LEU A CA 1
ATOM 664 C C . LEU A 1 90 ? -0.511 -1.231 -18.605 1.00 93.56 90 LEU A C 1
ATOM 666 O O . LEU A 1 90 ? -0.135 -2.088 -19.411 1.00 93.56 90 LEU A O 1
ATOM 670 N N . LEU A 1 91 ? 0.306 -0.633 -17.744 1.00 94.88 91 LEU A N 1
ATOM 671 C CA . LEU A 1 91 ? 1.683 -1.046 -17.523 1.00 94.88 91 LEU A CA 1
ATOM 672 C C . LEU A 1 91 ? 1.687 -2.231 -16.547 1.00 94.88 91 LEU A C 1
ATOM 674 O O . LEU A 1 91 ? 1.314 -2.037 -15.391 1.00 94.88 91 LEU A O 1
ATOM 678 N N . PRO A 1 92 ? 2.061 -3.449 -16.978 1.00 94.88 92 PRO A N 1
ATOM 679 C CA . PRO A 1 92 ? 2.228 -4.563 -16.050 1.00 94.88 92 PRO A CA 1
ATOM 680 C C . PRO A 1 92 ? 3.373 -4.298 -15.063 1.00 94.88 92 PRO A C 1
ATOM 682 O O . PRO A 1 92 ? 4.245 -3.460 -15.308 1.00 94.88 92 PRO A O 1
ATOM 685 N N . LEU A 1 93 ? 3.392 -5.056 -13.964 1.00 95.62 93 LEU A N 1
ATOM 686 C CA . LEU A 1 93 ? 4.536 -5.065 -13.055 1.00 95.62 93 LEU A CA 1
ATOM 687 C C . LEU A 1 93 ? 5.814 -5.493 -13.802 1.00 95.62 93 LEU A C 1
ATOM 689 O O . LEU A 1 93 ? 5.730 -6.296 -14.746 1.00 95.62 93 LEU A O 1
ATOM 693 N N . PRO A 1 94 ? 6.991 -4.990 -13.379 1.00 93.81 94 PRO A N 1
ATOM 694 C CA . PRO A 1 94 ? 8.265 -5.443 -13.912 1.00 93.81 94 PRO A CA 1
ATOM 695 C C . PRO A 1 94 ? 8.387 -6.974 -13.901 1.00 93.81 94 PRO A C 1
ATOM 697 O O . PRO A 1 94 ? 7.948 -7.620 -12.944 1.00 93.81 94 PRO A O 1
ATOM 700 N N . PRO A 1 95 ? 9.036 -7.582 -14.906 1.00 90.25 95 PRO A N 1
ATOM 701 C CA . PRO A 1 95 ? 9.325 -9.010 -14.878 1.00 90.25 95 PRO A CA 1
ATOM 702 C C . PRO A 1 95 ? 10.113 -9.396 -13.619 1.00 90.25 95 PRO A C 1
ATOM 704 O O . PRO A 1 95 ? 11.117 -8.767 -13.297 1.00 90.25 95 PRO A O 1
ATOM 707 N N . GLY A 1 96 ? 9.665 -10.442 -12.922 1.00 90.69 96 GLY A N 1
ATOM 708 C CA . GLY A 1 96 ? 10.299 -10.929 -11.691 1.00 90.69 96 GLY A CA 1
ATOM 709 C C . GLY A 1 96 ? 9.857 -10.225 -10.405 1.00 90.69 96 GLY A C 1
ATOM 710 O O . GLY A 1 96 ? 10.198 -10.712 -9.334 1.00 90.69 96 GLY A O 1
ATOM 711 N N . ILE A 1 97 ? 9.068 -9.148 -10.497 1.00 93.56 97 ILE A N 1
ATOM 712 C CA . ILE A 1 97 ? 8.505 -8.435 -9.345 1.00 93.56 97 ILE A CA 1
ATOM 713 C C . ILE A 1 97 ? 7.037 -8.847 -9.171 1.00 93.56 97 ILE A C 1
ATOM 715 O O . ILE A 1 97 ? 6.228 -8.743 -10.096 1.00 93.56 97 ILE A O 1
ATOM 719 N N . GLY A 1 98 ? 6.701 -9.348 -7.981 1.00 94.94 98 GLY A N 1
ATOM 720 C CA . GLY A 1 98 ? 5.332 -9.699 -7.591 1.00 94.94 98 GLY A CA 1
ATOM 721 C C . GLY A 1 98 ? 4.588 -8.534 -6.923 1.00 94.94 98 GLY A C 1
ATOM 722 O O . GLY A 1 98 ? 5.214 -7.548 -6.548 1.00 94.94 98 GLY A O 1
ATOM 723 N N . PRO A 1 99 ? 3.263 -8.638 -6.717 1.00 95.19 99 PRO A N 1
ATOM 724 C CA . PRO A 1 99 ? 2.468 -7.581 -6.077 1.00 95.19 99 PRO A CA 1
ATOM 725 C C . PRO A 1 99 ? 2.817 -7.343 -4.598 1.00 95.19 99 PRO A C 1
ATOM 727 O O . PRO A 1 99 ? 2.527 -6.278 -4.075 1.00 95.19 99 PRO A O 1
ATOM 730 N N . GLU A 1 100 ? 3.442 -8.315 -3.932 1.00 93.12 100 GLU A N 1
ATOM 731 C CA . GLU A 1 100 ? 3.877 -8.224 -2.528 1.00 93.12 100 GLU A CA 1
ATOM 732 C C . GLU A 1 100 ? 5.326 -7.724 -2.382 1.00 93.12 100 GLU A C 1
ATOM 734 O O . GLU A 1 100 ? 5.861 -7.672 -1.276 1.00 93.12 100 GLU A O 1
ATOM 739 N N . ASP A 1 101 ? 6.005 -7.433 -3.496 1.00 94.19 101 ASP A N 1
ATOM 740 C CA . ASP A 1 101 ? 7.440 -7.164 -3.499 1.00 94.19 101 ASP A CA 1
ATOM 741 C C . ASP A 1 101 ? 7.751 -5.777 -2.904 1.00 94.19 101 ASP A C 1
ATOM 743 O O . ASP A 1 101 ? 7.250 -4.767 -3.411 1.00 94.19 101 ASP A O 1
ATOM 747 N N . PRO A 1 102 ? 8.613 -5.679 -1.875 1.00 93.19 102 PRO A N 1
ATOM 748 C CA . PRO A 1 102 ? 8.986 -4.401 -1.274 1.00 93.19 102 PRO A CA 1
ATOM 749 C C . PRO A 1 102 ? 9.612 -3.391 -2.253 1.00 93.19 102 PRO A C 1
ATOM 751 O O . PRO A 1 102 ? 9.585 -2.190 -1.987 1.00 93.19 102 PRO A O 1
ATOM 754 N N . ALA A 1 103 ? 10.135 -3.828 -3.407 1.00 92.50 103 ALA A N 1
ATOM 755 C CA . ALA A 1 103 ? 10.625 -2.928 -4.456 1.00 92.50 103 ALA A CA 1
ATOM 756 C C . ALA A 1 103 ? 9.533 -1.987 -5.004 1.00 92.50 103 ALA A C 1
ATOM 758 O O . ALA A 1 103 ? 9.844 -0.954 -5.598 1.00 92.50 103 ALA A O 1
ATOM 759 N N . LEU A 1 104 ? 8.254 -2.315 -4.791 1.00 95.81 104 LEU A N 1
ATOM 760 C CA . LEU A 1 104 ? 7.113 -1.474 -5.155 1.00 95.81 104 LEU A CA 1
ATOM 761 C C . LEU A 1 104 ? 6.942 -0.243 -4.242 1.00 95.81 104 LEU A C 1
ATOM 763 O O . LEU A 1 104 ? 6.204 0.671 -4.600 1.00 95.81 104 LEU A O 1
ATOM 767 N N . PHE A 1 105 ? 7.665 -0.149 -3.119 1.00 95.56 105 PHE A N 1
ATOM 768 C CA . PHE A 1 105 ? 7.803 1.082 -2.317 1.00 95.56 105 PHE A CA 1
ATOM 769 C C . PHE A 1 105 ? 8.811 2.076 -2.923 1.00 95.56 105 PHE A C 1
ATOM 771 O O . PHE A 1 105 ? 9.548 2.762 -2.214 1.00 95.56 105 PHE A O 1
ATOM 778 N N . GLY A 1 106 ? 8.887 2.121 -4.249 1.00 93.25 106 GLY A N 1
ATOM 779 C CA . GLY A 1 106 ? 9.895 2.876 -4.969 1.00 93.25 106 GLY A CA 1
ATOM 780 C C . GLY A 1 106 ? 9.421 3.392 -6.315 1.00 93.25 106 GLY A C 1
ATOM 781 O O . GLY A 1 106 ? 8.303 3.144 -6.771 1.00 93.25 106 GLY A O 1
ATOM 782 N N . PHE A 1 107 ? 10.321 4.123 -6.955 1.00 93.69 107 PHE A N 1
ATOM 783 C CA . PHE A 1 107 ? 10.147 4.682 -8.278 1.00 93.69 107 PHE A CA 1
ATOM 784 C C . PHE A 1 107 ? 10.938 3.891 -9.307 1.00 93.69 107 PHE A C 1
ATOM 786 O O . PHE A 1 107 ? 12.055 3.433 -9.067 1.00 93.69 107 PHE A O 1
ATOM 793 N N . PHE A 1 108 ? 10.370 3.806 -10.500 1.00 94.56 108 PHE A N 1
ATOM 794 C CA . PHE A 1 108 ? 10.949 3.136 -11.645 1.00 94.56 108 PHE A CA 1
ATOM 795 C C . PHE A 1 108 ? 11.168 4.133 -12.781 1.00 94.56 108 PHE A C 1
ATOM 797 O O . PHE A 1 108 ? 10.360 5.035 -13.029 1.00 94.56 108 PHE A O 1
ATOM 804 N N . ALA A 1 109 ? 12.260 3.936 -13.508 1.00 94.94 109 ALA A N 1
ATOM 805 C CA . ALA A 1 109 ? 12.467 4.527 -14.816 1.00 94.94 109 ALA A CA 1
ATOM 806 C C . ALA A 1 109 ? 12.121 3.491 -15.882 1.00 94.94 109 ALA A C 1
ATOM 808 O O . ALA A 1 109 ? 12.619 2.367 -15.850 1.00 94.94 109 ALA A O 1
ATOM 809 N N . TYR A 1 110 ? 11.277 3.877 -16.831 1.00 94.69 110 TYR A N 1
ATOM 810 C CA . TYR A 1 110 ? 10.868 3.045 -17.949 1.00 94.69 110 TYR A CA 1
ATOM 811 C C . TYR A 1 110 ? 11.293 3.647 -19.277 1.00 94.69 110 TYR A C 1
ATOM 813 O O . TYR A 1 110 ? 11.280 4.860 -19.490 1.00 94.69 110 TYR A O 1
ATOM 821 N N . GLU A 1 111 ? 11.592 2.755 -20.206 1.00 92.00 111 GLU A N 1
ATOM 822 C CA . GLU A 1 111 ? 11.672 3.050 -21.622 1.00 92.00 111 GLU A CA 1
ATOM 823 C C . GLU A 1 111 ? 10.424 2.509 -22.313 1.00 92.00 111 GLU A C 1
ATOM 825 O O . GLU A 1 111 ? 10.191 1.303 -22.296 1.00 92.00 111 GLU A O 1
ATOM 830 N N . PHE A 1 112 ? 9.663 3.383 -22.968 1.00 89.62 112 PHE A N 1
ATOM 831 C CA . PHE A 1 112 ? 8.509 3.023 -23.784 1.00 89.62 112 PHE A CA 1
ATOM 832 C C . PHE A 1 112 ? 8.847 3.086 -25.265 1.00 89.62 112 PHE A C 1
ATOM 834 O O . PHE A 1 112 ? 9.506 4.016 -25.746 1.00 89.62 112 PHE A O 1
ATOM 841 N N . ARG A 1 113 ? 8.352 2.099 -26.011 1.00 85.38 113 ARG A N 1
ATOM 842 C CA . ARG A 1 113 ? 8.497 2.029 -27.463 1.00 85.38 113 ARG A CA 1
ATOM 843 C C . ARG A 1 113 ? 7.215 1.517 -28.106 1.00 85.38 113 ARG A C 1
ATOM 845 O O . ARG A 1 113 ? 6.605 0.561 -27.629 1.00 85.38 113 ARG A O 1
ATOM 852 N N . LEU A 1 114 ? 6.854 2.125 -29.231 1.00 81.25 114 LEU A N 1
ATOM 853 C CA . LEU A 1 114 ? 5.757 1.680 -30.086 1.00 81.25 114 LEU A CA 1
ATOM 854 C C . LEU A 1 114 ? 6.313 0.836 -31.229 1.00 81.25 114 LEU A C 1
ATOM 856 O O . LEU A 1 114 ? 7.295 1.213 -31.872 1.00 81.25 114 LEU A O 1
ATOM 860 N N . GLY A 1 115 ? 5.685 -0.306 -31.490 1.00 75.25 115 GLY A N 1
ATOM 861 C CA . GLY A 1 115 ? 6.121 -1.180 -32.563 1.00 75.25 115 GLY A CA 1
ATOM 862 C C . GLY A 1 115 ? 5.208 -2.366 -32.818 1.00 75.25 115 GLY A C 1
ATOM 863 O O . GLY A 1 115 ? 4.213 -2.552 -32.144 1.00 75.25 115 GLY A O 1
ATOM 864 N N . ARG A 1 116 ? 5.530 -3.193 -33.804 1.00 72.94 116 ARG A N 1
ATOM 865 C CA . ARG A 1 116 ? 4.844 -4.461 -34.053 1.00 72.94 116 ARG A CA 1
ATOM 866 C C . ARG A 1 116 ? 5.469 -5.513 -33.156 1.00 72.94 116 ARG A C 1
ATOM 868 O O . ARG A 1 116 ? 6.687 -5.697 -33.150 1.00 72.94 116 ARG A O 1
ATOM 875 N N . PHE A 1 117 ? 4.613 -6.214 -32.435 1.00 70.31 117 PHE A N 1
ATOM 876 C CA . PHE A 1 117 ? 4.972 -7.353 -31.611 1.00 70.31 117 PHE A CA 1
ATOM 877 C C . PHE A 1 117 ? 4.493 -8.644 -32.290 1.00 70.31 117 PHE A C 1
ATOM 879 O O . PHE A 1 117 ? 3.474 -8.640 -32.977 1.00 70.31 117 PHE A O 1
ATOM 886 N N . GLY A 1 118 ? 5.237 -9.745 -32.147 1.00 68.38 118 GLY A N 1
ATOM 887 C CA . GLY A 1 118 ? 4.837 -11.058 -32.676 1.00 68.38 118 GLY A CA 1
ATOM 888 C C . GLY A 1 118 ? 5.041 -11.293 -34.182 1.00 68.38 118 GLY A C 1
ATOM 889 O O . GLY A 1 118 ? 4.704 -12.367 -34.670 1.00 68.38 118 GLY A O 1
ATOM 890 N N . THR A 1 119 ? 5.619 -10.347 -34.929 1.00 68.81 119 THR A N 1
ATOM 891 C CA . THR A 1 119 ? 6.050 -10.551 -36.327 1.00 68.81 119 THR A CA 1
ATOM 892 C C . THR A 1 119 ? 7.568 -10.504 -36.457 1.00 68.81 119 THR A C 1
ATOM 894 O O . THR A 1 119 ? 8.233 -9.930 -35.594 1.00 68.81 119 THR A O 1
ATOM 897 N N . TRP A 1 120 ? 8.100 -11.041 -37.560 1.00 68.56 120 TRP A N 1
ATOM 898 C CA . TRP A 1 120 ? 9.502 -10.856 -37.940 1.00 68.56 120 TRP A CA 1
ATOM 899 C C . TRP A 1 120 ? 9.894 -9.377 -37.879 1.00 68.56 120 TRP A C 1
ATOM 901 O O . TRP A 1 120 ? 9.221 -8.524 -38.469 1.00 68.56 120 TRP A O 1
ATOM 911 N N . ASN A 1 121 ? 10.966 -9.069 -37.156 1.00 65.06 121 ASN A N 1
ATOM 912 C CA . ASN A 1 121 ? 11.592 -7.757 -37.147 1.00 65.06 121 ASN A CA 1
ATOM 913 C C . ASN A 1 121 ? 13.110 -7.915 -37.028 1.00 65.06 121 ASN A C 1
ATOM 915 O O . ASN A 1 121 ? 13.606 -8.953 -36.599 1.00 65.06 121 ASN A O 1
ATOM 919 N N . THR A 1 122 ? 13.859 -6.895 -37.445 1.00 66.31 122 THR A N 1
ATOM 920 C CA . THR A 1 122 ? 15.274 -6.839 -37.071 1.00 66.31 122 THR A CA 1
ATOM 921 C C . THR A 1 122 ? 15.367 -6.443 -35.599 1.00 66.31 122 THR A C 1
ATOM 923 O O . THR A 1 122 ? 14.480 -5.735 -35.106 1.00 66.31 122 THR A O 1
ATOM 926 N N . ALA A 1 123 ? 16.421 -6.854 -34.890 1.00 63.31 123 ALA A N 1
ATOM 927 C CA . ALA A 1 123 ? 16.562 -6.570 -33.459 1.00 63.31 123 ALA A CA 1
ATOM 928 C C . ALA A 1 123 ? 16.443 -5.056 -33.176 1.00 63.31 123 ALA A C 1
ATOM 930 O O . ALA A 1 123 ? 15.791 -4.633 -32.218 1.00 63.31 123 ALA A O 1
ATOM 931 N N . GLN A 1 124 ? 16.959 -4.229 -34.093 1.00 68.50 124 GLN A N 1
ATOM 932 C CA . GLN A 1 124 ? 16.885 -2.763 -34.046 1.00 68.50 124 GLN A CA 1
ATOM 933 C C . GLN A 1 124 ? 15.723 -2.144 -34.859 1.00 68.50 124 GLN A C 1
ATOM 935 O O . GLN A 1 124 ? 15.480 -0.940 -34.783 1.00 68.50 124 GLN A O 1
ATOM 940 N N . GLY A 1 125 ? 14.951 -2.936 -35.610 1.00 56.69 125 GLY A N 1
ATOM 941 C CA . GLY A 1 125 ? 14.013 -2.494 -36.661 1.00 56.69 125 GLY A CA 1
ATOM 942 C C . GLY A 1 125 ? 12.737 -1.795 -36.201 1.00 56.69 125 GLY A C 1
ATOM 943 O O . GLY A 1 125 ? 11.864 -1.512 -37.016 1.00 56.69 125 GLY A O 1
ATOM 944 N N . PHE A 1 126 ? 12.620 -1.501 -34.907 1.00 56.56 126 PHE A N 1
ATOM 945 C CA . PHE A 1 126 ? 11.485 -0.789 -34.319 1.00 56.56 126 PHE A CA 1
ATOM 946 C C . PHE A 1 126 ? 11.858 0.582 -33.760 1.00 56.56 126 PHE A C 1
ATOM 948 O O . PHE A 1 126 ? 11.391 0.964 -32.686 1.00 56.56 126 PHE A O 1
ATOM 955 N N . ALA A 1 127 ? 12.749 1.314 -34.419 1.00 52.06 127 ALA A N 1
ATOM 956 C CA . ALA A 1 127 ? 13.170 2.622 -33.936 1.00 52.06 127 ALA A CA 1
ATOM 957 C C . ALA A 1 127 ? 12.152 3.719 -34.297 1.00 52.06 127 ALA A C 1
ATOM 959 O O . ALA A 1 127 ? 12.411 4.593 -35.116 1.00 52.06 127 ALA A O 1
ATOM 960 N N . VAL A 1 128 ? 10.998 3.707 -33.625 1.00 59.09 128 VAL A N 1
ATOM 961 C CA . VAL A 1 128 ? 10.455 4.984 -33.148 1.00 59.09 128 VAL A CA 1
ATOM 962 C C . VAL A 1 128 ? 11.305 5.388 -31.939 1.00 59.09 128 VAL A C 1
ATOM 964 O O . VAL A 1 128 ? 11.809 4.521 -31.217 1.00 59.09 128 VAL A O 1
ATOM 967 N N . ARG A 1 129 ? 11.516 6.693 -31.748 1.00 71.38 129 ARG A N 1
ATOM 968 C CA . ARG A 1 129 ? 12.306 7.247 -30.641 1.00 71.38 129 ARG A CA 1
ATOM 969 C C . ARG A 1 129 ? 11.841 6.655 -29.305 1.00 71.38 129 ARG A C 1
ATOM 971 O O . ARG A 1 129 ? 10.645 6.628 -29.027 1.00 71.38 129 ARG A O 1
ATOM 978 N N . ALA A 1 130 ? 12.793 6.185 -28.505 1.00 82.25 130 ALA A N 1
ATOM 979 C CA . ALA A 1 130 ? 12.532 5.736 -27.147 1.00 82.25 130 ALA A CA 1
ATOM 980 C C . ALA A 1 130 ? 11.992 6.899 -26.308 1.00 82.25 130 ALA A C 1
ATOM 982 O O . ALA A 1 130 ? 12.599 7.973 -26.281 1.00 82.25 130 ALA A O 1
ATOM 983 N N . LEU A 1 131 ? 10.864 6.685 -25.632 1.00 89.56 131 LEU A N 1
ATOM 984 C CA . LEU A 1 131 ? 10.356 7.615 -24.632 1.00 89.56 131 LEU A CA 1
ATOM 985 C C . LEU A 1 131 ? 10.815 7.130 -23.258 1.00 89.56 131 LEU A C 1
ATOM 987 O O . LEU A 1 131 ? 10.338 6.107 -22.772 1.00 89.56 131 LEU A O 1
ATOM 991 N N . ARG A 1 132 ? 11.743 7.861 -22.641 1.00 91.19 132 ARG A N 1
ATOM 992 C CA . ARG A 1 132 ? 12.169 7.618 -21.261 1.00 91.19 132 ARG A CA 1
ATOM 993 C C . ARG A 1 132 ? 11.247 8.371 -20.309 1.00 91.19 132 ARG A C 1
ATOM 995 O O . ARG A 1 132 ? 11.079 9.579 -20.458 1.00 91.19 132 ARG A O 1
ATOM 1002 N N . VAL A 1 133 ? 10.698 7.670 -19.326 1.00 93.88 133 VAL A N 1
ATOM 1003 C CA . VAL A 1 133 ? 9.891 8.251 -18.248 1.00 93.88 133 VAL A CA 1
ATOM 1004 C C . VAL A 1 133 ? 10.476 7.782 -16.925 1.00 93.88 133 VAL A C 1
ATOM 1006 O O . VAL A 1 133 ? 10.573 6.583 -16.689 1.00 93.88 133 VAL A O 1
ATOM 1009 N N . ALA A 1 134 ? 10.889 8.720 -16.078 1.00 92.19 134 ALA A N 1
ATOM 1010 C CA . ALA A 1 134 ? 11.388 8.445 -14.733 1.00 92.19 134 ALA A CA 1
ATOM 1011 C C . ALA A 1 134 ? 10.345 8.842 -13.683 1.00 92.19 134 ALA A C 1
ATOM 1013 O O . ALA A 1 134 ? 9.459 9.646 -13.972 1.00 92.19 134 ALA A O 1
ATOM 1014 N N . GLY A 1 135 ? 10.463 8.290 -12.473 1.00 91.44 135 GLY A N 1
ATOM 1015 C CA . GLY A 1 135 ? 9.556 8.613 -11.368 1.00 91.44 135 GLY A CA 1
ATOM 1016 C C . GLY A 1 135 ? 8.198 7.912 -11.449 1.00 91.44 135 GLY A C 1
ATOM 1017 O O . GLY A 1 135 ? 7.236 8.387 -10.856 1.00 91.44 135 GLY A O 1
ATOM 1018 N N . LEU A 1 136 ? 8.089 6.803 -12.190 1.00 95.12 136 LEU A N 1
ATOM 1019 C CA . LEU A 1 136 ? 6.857 6.014 -12.233 1.00 95.12 136 LEU A CA 1
ATOM 1020 C C . LEU A 1 136 ? 6.751 5.152 -10.980 1.00 95.12 136 LEU A C 1
ATOM 1022 O O . LEU A 1 136 ? 7.648 4.363 -10.697 1.00 95.12 136 LEU A O 1
ATOM 1026 N N . GLN A 1 137 ? 5.639 5.275 -10.267 1.00 93.88 137 GLN A N 1
ATOM 1027 C CA . GLN A 1 137 ? 5.340 4.461 -9.098 1.00 93.88 137 GLN A CA 1
ATOM 1028 C C . GLN A 1 137 ? 4.262 3.436 -9.449 1.00 93.88 137 GLN A C 1
ATOM 1030 O O . GLN A 1 137 ? 3.257 3.765 -10.083 1.00 93.88 137 GLN A O 1
ATOM 1035 N N . HIS A 1 138 ? 4.490 2.191 -9.044 1.00 95.25 138 HIS A N 1
ATOM 1036 C CA . HIS A 1 138 ? 3.479 1.136 -9.096 1.00 95.25 138 HIS A CA 1
ATOM 1037 C C . HIS A 1 138 ? 2.634 1.151 -7.822 1.00 95.25 138 HIS A C 1
ATOM 1039 O O . HIS A 1 138 ? 2.999 1.785 -6.834 1.00 95.25 138 HIS A O 1
ATOM 1045 N N . THR A 1 139 ? 1.493 0.462 -7.831 1.00 93.94 139 THR A N 1
ATOM 1046 C CA . THR A 1 139 ? 0.711 0.278 -6.603 1.00 93.94 139 THR A CA 1
ATOM 1047 C C . THR A 1 139 ? 1.597 -0.376 -5.535 1.00 93.94 139 THR A C 1
ATOM 1049 O O . THR A 1 139 ? 2.233 -1.387 -5.840 1.00 93.94 139 THR A O 1
ATOM 1052 N N . PRO A 1 140 ? 1.667 0.182 -4.313 1.00 95.25 140 PRO A N 1
ATOM 1053 C CA . PRO A 1 140 ? 2.488 -0.391 -3.256 1.00 95.25 140 PRO A CA 1
ATOM 1054 C C . PRO A 1 140 ? 1.961 -1.771 -2.833 1.00 95.25 140 PRO A C 1
ATOM 1056 O O . PRO A 1 140 ? 0.780 -2.068 -3.054 1.00 95.25 140 PRO A O 1
ATOM 1059 N N . PRO A 1 141 ? 2.794 -2.594 -2.172 1.00 95.56 141 PRO A N 1
ATOM 1060 C CA . PRO A 1 141 ? 2.381 -3.898 -1.670 1.00 95.56 141 PRO A CA 1
ATOM 1061 C C . PRO A 1 141 ? 1.156 -3.792 -0.759 1.00 95.56 141 PRO A C 1
ATOM 1063 O O . PRO A 1 141 ? 1.100 -2.878 0.083 1.00 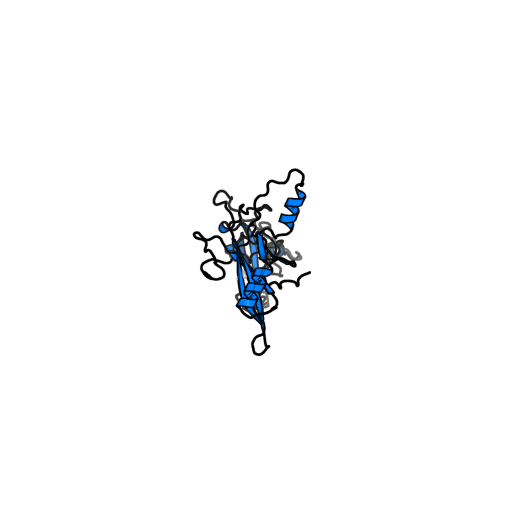95.56 141 PRO A O 1
ATOM 1066 N N . PRO A 1 142 ? 0.173 -4.700 -0.892 1.00 94.06 142 PRO A N 1
ATOM 1067 C CA . PRO A 1 142 ? -1.066 -4.609 -0.140 1.00 94.06 142 PRO A CA 1
ATOM 1068 C C . PRO A 1 142 ? -0.805 -4.647 1.367 1.00 94.06 142 PRO A C 1
ATOM 1070 O O . PRO A 1 142 ? 0.123 -5.279 1.872 1.00 94.06 142 PRO A O 1
ATOM 1073 N N . LEU A 1 143 ? -1.634 -3.918 2.108 1.00 95.19 143 LEU A N 1
ATOM 1074 C CA . LEU A 1 143 ? -1.531 -3.843 3.558 1.00 95.19 143 LEU A CA 1
ATOM 1075 C C . LEU A 1 143 ? -2.392 -4.935 4.194 1.00 95.19 143 LEU A C 1
ATOM 1077 O O . LEU A 1 143 ? -3.617 -4.914 4.078 1.00 95.19 143 LEU A O 1
ATOM 1081 N N . ALA A 1 144 ? -1.768 -5.870 4.905 1.00 93.12 144 ALA A N 1
ATOM 1082 C CA . ALA A 1 144 ? -2.492 -6.868 5.682 1.00 93.12 144 ALA A CA 1
ATOM 1083 C C . ALA A 1 144 ? -2.905 -6.305 7.053 1.00 93.12 144 ALA A C 1
ATOM 1085 O O . ALA A 1 144 ? -2.073 -5.795 7.802 1.00 93.12 144 ALA A O 1
ATOM 1086 N N . CYS A 1 145 ? -4.187 -6.443 7.402 1.00 94.94 145 CYS A N 1
ATOM 1087 C CA . CYS A 1 145 ? -4.691 -6.191 8.751 1.00 94.94 145 CYS A CA 1
ATOM 1088 C C . CYS A 1 145 ? -4.801 -7.525 9.500 1.00 94.94 145 CYS A C 1
ATOM 1090 O O . CYS A 1 145 ? -5.735 -8.301 9.286 1.00 94.94 145 CYS A O 1
ATOM 1092 N N . GLY A 1 146 ? -3.821 -7.801 10.361 1.00 94.12 146 GLY A N 1
ATOM 1093 C CA . GLY A 1 146 ? -3.841 -8.938 11.273 1.00 94.12 146 GLY A CA 1
ATOM 1094 C C . GLY A 1 146 ? -4.687 -8.613 12.497 1.00 94.12 146 GLY A C 1
ATOM 1095 O O . GLY A 1 146 ? -4.415 -7.637 13.192 1.00 94.12 146 GLY A O 1
ATOM 1096 N N . VAL A 1 147 ? -5.701 -9.432 12.769 1.00 94.25 147 VAL A N 1
ATOM 1097 C CA . VAL A 1 147 ? -6.630 -9.232 13.884 1.00 94.25 147 VAL A CA 1
ATOM 1098 C C . VAL A 1 147 ? -6.673 -10.483 14.750 1.00 94.25 147 VAL A C 1
ATOM 1100 O O . VAL A 1 147 ? -6.892 -11.584 14.252 1.00 94.25 147 VAL A O 1
ATOM 1103 N N . SER A 1 148 ? -6.498 -10.316 16.059 1.00 93.31 148 SER A N 1
ATOM 1104 C CA . SER A 1 148 ? -6.612 -11.394 17.043 1.00 93.31 148 SER A CA 1
ATOM 1105 C C . SER A 1 148 ? -7.528 -10.975 18.185 1.00 93.31 148 SER A C 1
ATOM 1107 O O . SER A 1 148 ? -7.378 -9.888 18.743 1.00 93.31 148 SER A O 1
ATOM 1109 N N . ARG A 1 149 ? -8.489 -11.829 18.547 1.00 92.50 149 ARG A N 1
ATOM 1110 C CA . ARG A 1 149 ? -9.451 -11.570 19.624 1.00 92.50 149 ARG A CA 1
ATOM 1111 C C . ARG A 1 149 ? -9.312 -12.625 20.714 1.00 92.50 149 ARG A C 1
ATOM 1113 O O . ARG A 1 149 ? -9.281 -13.819 20.450 1.00 92.50 149 ARG A O 1
ATOM 1120 N N . SER A 1 150 ? -9.255 -12.162 21.955 1.00 92.06 150 SER A N 1
ATOM 1121 C CA . SER A 1 150 ? -9.257 -12.977 23.170 1.00 92.06 150 SER A CA 1
ATOM 1122 C C . SER A 1 150 ? -10.296 -12.434 24.150 1.00 92.06 150 SER A C 1
ATOM 1124 O O . SER A 1 150 ? -10.825 -11.338 23.953 1.00 92.06 150 SER A O 1
ATOM 1126 N N . LYS A 1 151 ? -10.550 -13.156 25.248 1.00 90.00 151 LYS A N 1
ATOM 1127 C CA . LYS A 1 151 ? -11.523 -12.744 26.277 1.00 90.00 151 LYS A CA 1
ATOM 1128 C C . LYS A 1 151 ? -11.293 -11.321 26.795 1.00 90.00 151 LYS A C 1
ATOM 1130 O O . LYS A 1 151 ? -12.257 -10.593 27.008 1.00 90.00 151 LYS A O 1
ATOM 1135 N N . GLY A 1 152 ? -10.036 -10.910 26.967 1.00 92.62 152 GLY A N 1
ATOM 1136 C CA . GLY A 1 152 ? -9.692 -9.607 27.548 1.00 92.62 152 GLY A CA 1
ATOM 1137 C C . GLY A 1 152 ? -9.282 -8.520 26.555 1.00 92.62 152 GLY A C 1
ATOM 1138 O O . GLY A 1 152 ? -9.246 -7.352 26.945 1.00 92.62 152 GLY A O 1
ATOM 1139 N N . ARG A 1 153 ? -8.935 -8.868 25.308 1.00 94.69 153 ARG A N 1
ATOM 1140 C CA . ARG A 1 153 ? -8.393 -7.898 24.344 1.00 94.69 153 ARG A CA 1
ATOM 1141 C C . ARG A 1 153 ? -8.628 -8.260 22.883 1.00 94.69 153 ARG A C 1
ATOM 1143 O O . ARG A 1 153 ? -8.702 -9.433 22.524 1.00 94.69 153 ARG A O 1
ATOM 1150 N N . LEU A 1 154 ? -8.696 -7.230 22.050 1.00 95.56 154 LEU A N 1
ATOM 1151 C CA . LEU A 1 154 ? -8.538 -7.258 20.599 1.00 95.56 154 LEU A CA 1
ATOM 1152 C C . LEU A 1 154 ? -7.155 -6.695 20.275 1.00 95.56 154 LEU A C 1
ATOM 1154 O O . LEU A 1 154 ? -6.862 -5.583 20.685 1.00 95.56 154 LEU A O 1
ATOM 1158 N N . THR A 1 155 ? -6.334 -7.424 19.537 1.00 95.50 155 THR A N 1
ATOM 1159 C CA . THR A 1 155 ? -5.039 -6.949 19.044 1.00 95.50 155 THR A CA 1
ATOM 1160 C C . THR A 1 155 ? -5.125 -6.783 17.538 1.00 95.50 155 THR A C 1
ATOM 1162 O O . THR A 1 155 ? -5.583 -7.691 16.841 1.00 95.50 155 THR A O 1
ATOM 1165 N N . VAL A 1 156 ? -4.663 -5.638 17.046 1.00 96.06 156 VAL A N 1
ATOM 1166 C CA . VAL A 1 156 ? -4.535 -5.350 15.618 1.00 96.06 156 VAL A CA 1
ATOM 1167 C C . VAL A 1 156 ? -3.070 -5.111 15.295 1.00 96.06 156 VAL A C 1
ATOM 1169 O O . VAL A 1 156 ? -2.362 -4.426 16.034 1.00 96.06 156 VAL A O 1
ATOM 1172 N N . SER A 1 157 ? -2.613 -5.689 14.191 1.00 95.44 157 SER A N 1
ATOM 1173 C CA . SER A 1 157 ? -1.230 -5.603 13.746 1.00 95.44 157 SER A CA 1
ATOM 1174 C C . SER A 1 157 ? -1.116 -5.465 12.236 1.00 95.44 157 SER A C 1
ATOM 1176 O O . SER A 1 157 ? -1.905 -6.064 11.507 1.00 95.44 157 SER A O 1
ATOM 1178 N N . ALA A 1 158 ? -0.100 -4.742 11.777 1.00 95.12 158 ALA A N 1
ATOM 1179 C CA . ALA A 1 158 ? 0.238 -4.601 10.364 1.00 95.12 158 ALA A CA 1
ATOM 1180 C C . ALA A 1 158 ? 1.739 -4.296 10.198 1.00 95.12 158 ALA A C 1
ATOM 1182 O O . ALA A 1 158 ? 2.389 -3.862 11.152 1.00 95.12 158 ALA A O 1
ATOM 1183 N N . ALA A 1 159 ? 2.290 -4.543 9.007 1.00 93.38 159 ALA A N 1
ATOM 1184 C CA . ALA A 1 159 ? 3.663 -4.172 8.659 1.00 93.38 159 ALA A CA 1
ATOM 1185 C C . ALA A 1 159 ? 3.731 -2.719 8.205 1.00 93.38 159 ALA A C 1
ATOM 1187 O O . ALA A 1 159 ? 2.940 -2.319 7.353 1.00 93.38 159 ALA A O 1
ATOM 1188 N N . PHE A 1 160 ? 4.728 -1.975 8.682 1.00 93.81 160 PHE A N 1
ATOM 1189 C CA . PHE A 1 160 ? 5.097 -0.696 8.064 1.00 93.81 160 PHE A CA 1
ATOM 1190 C C . PHE A 1 160 ? 5.750 -0.915 6.695 1.00 93.81 160 PHE A C 1
ATOM 1192 O O . PHE A 1 160 ? 6.341 -1.969 6.447 1.00 93.81 160 PHE A O 1
ATOM 1199 N N . ALA A 1 161 ? 5.667 0.088 5.825 1.00 93.94 161 ALA A N 1
ATOM 1200 C CA . ALA A 1 161 ? 6.333 0.114 4.532 1.00 93.94 161 ALA A CA 1
ATOM 1201 C C . ALA A 1 161 ? 7.842 -0.102 4.680 1.00 93.94 161 ALA A C 1
ATOM 1203 O O . ALA A 1 161 ? 8.483 0.517 5.529 1.00 93.94 161 ALA A O 1
ATOM 1204 N N . ASP A 1 162 ? 8.398 -0.981 3.848 1.00 92.38 162 ASP A N 1
ATOM 1205 C CA . ASP A 1 162 ? 9.804 -1.379 3.893 1.00 92.38 162 ASP A CA 1
ATOM 1206 C C . ASP A 1 162 ? 10.465 -1.123 2.533 1.00 92.38 162 ASP A C 1
ATOM 1208 O O . ASP A 1 162 ? 10.511 -2.025 1.697 1.00 92.38 162 ASP A O 1
ATOM 1212 N N . PRO A 1 163 ? 10.917 0.112 2.247 1.00 92.50 163 PRO A N 1
ATOM 1213 C CA . PRO A 1 163 ? 11.602 0.396 0.994 1.00 92.50 163 PRO A CA 1
ATOM 1214 C C . PRO A 1 163 ? 12.917 -0.382 0.921 1.00 92.50 163 PRO A C 1
ATOM 1216 O O . PRO A 1 163 ? 13.714 -0.375 1.861 1.00 92.50 163 PRO A O 1
ATOM 1219 N N . VAL A 1 164 ? 13.167 -1.029 -0.218 1.00 90.50 164 VAL A N 1
ATOM 1220 C CA . VAL A 1 164 ? 14.374 -1.837 -0.436 1.00 90.50 164 VAL A CA 1
ATOM 1221 C C . VAL A 1 164 ? 15.221 -1.319 -1.589 1.00 90.50 164 VAL A C 1
ATOM 1223 O O . VAL A 1 164 ? 14.718 -0.788 -2.579 1.00 90.50 164 VAL A O 1
ATOM 1226 N N . ARG A 1 165 ? 16.531 -1.538 -1.486 1.00 87.06 165 ARG A N 1
ATOM 1227 C CA . ARG A 1 165 ? 17.487 -1.374 -2.582 1.00 87.06 165 ARG A CA 1
ATOM 1228 C C . ARG A 1 165 ? 18.480 -2.526 -2.564 1.00 87.06 165 ARG A C 1
ATOM 1230 O O . ARG A 1 165 ? 18.994 -2.871 -1.504 1.00 87.06 165 ARG A O 1
ATOM 1237 N N . ASP A 1 166 ? 18.731 -3.135 -3.721 1.00 83.81 166 ASP A N 1
ATOM 1238 C CA . ASP A 1 166 ? 19.673 -4.256 -3.872 1.00 83.81 166 ASP A CA 1
ATOM 1239 C C . ASP A 1 166 ? 19.427 -5.397 -2.859 1.00 83.81 166 ASP A C 1
ATOM 1241 O O . ASP A 1 166 ? 20.352 -5.979 -2.289 1.00 83.81 166 ASP A O 1
ATOM 1245 N N . GLY A 1 167 ? 18.147 -5.682 -2.585 1.00 82.94 167 GLY A N 1
ATOM 1246 C CA . GLY A 1 167 ? 17.709 -6.705 -1.629 1.00 82.94 167 GLY A CA 1
ATOM 1247 C C . GLY A 1 167 ? 17.882 -6.339 -0.149 1.00 82.94 167 GLY A C 1
ATOM 1248 O O . GLY A 1 167 ? 17.717 -7.202 0.711 1.00 82.94 167 GLY A O 1
ATOM 1249 N N . ARG A 1 168 ? 18.227 -5.087 0.174 1.00 86.81 168 ARG A N 1
ATOM 1250 C CA . ARG A 1 168 ? 18.403 -4.600 1.549 1.00 86.81 168 ARG A CA 1
ATOM 1251 C C . ARG A 1 168 ? 17.317 -3.599 1.916 1.00 86.81 168 ARG A C 1
ATOM 1253 O O . ARG A 1 168 ? 17.046 -2.683 1.146 1.00 86.81 168 ARG A O 1
ATOM 1260 N N . SER A 1 169 ? 16.751 -3.762 3.111 1.00 89.06 169 SER A N 1
ATOM 1261 C CA . SER A 1 169 ? 15.846 -2.784 3.721 1.00 89.06 169 SER A CA 1
ATOM 1262 C C . SER A 1 169 ? 16.576 -1.468 3.981 1.00 89.06 169 SER A C 1
ATOM 1264 O O . SER A 1 169 ? 17.689 -1.458 4.515 1.00 89.06 169 SER A O 1
ATOM 1266 N N . LEU A 1 170 ? 15.927 -0.373 3.600 1.00 89.62 170 LEU A N 1
ATOM 1267 C CA . LEU A 1 170 ? 16.318 1.006 3.885 1.00 89.62 170 LEU A CA 1
ATOM 1268 C C . LEU A 1 170 ? 15.295 1.693 4.795 1.00 89.62 170 LEU A C 1
ATOM 1270 O O . LEU A 1 170 ? 15.242 2.919 4.867 1.00 89.62 170 LEU A O 1
ATOM 1274 N N . ARG A 1 171 ? 14.457 0.903 5.473 1.00 89.75 171 ARG A N 1
ATOM 1275 C CA . ARG A 1 171 ? 13.437 1.415 6.377 1.00 89.75 171 ARG A CA 1
ATOM 1276 C C . ARG A 1 171 ? 14.078 2.017 7.631 1.00 89.75 171 ARG A C 1
ATOM 1278 O O . ARG A 1 171 ? 14.805 1.307 8.338 1.00 89.75 171 ARG A O 1
ATOM 1285 N N . PRO A 1 172 ? 13.755 3.274 7.971 1.00 87.81 172 PRO A N 1
ATOM 1286 C CA . PRO A 1 172 ? 14.224 3.891 9.201 1.00 87.81 172 PRO A CA 1
ATOM 1287 C C . PRO A 1 172 ? 13.698 3.173 10.448 1.00 87.81 172 PRO A C 1
ATOM 1289 O O . PRO A 1 172 ? 12.679 2.479 10.434 1.00 87.81 172 PRO A O 1
ATOM 1292 N N . SER A 1 173 ? 14.407 3.343 11.563 1.00 85.00 173 SER A N 1
ATOM 1293 C CA . SER A 1 173 ? 14.009 2.814 12.871 1.00 85.00 173 SER A CA 1
ATOM 1294 C C . SER A 1 173 ? 14.034 3.950 13.903 1.00 85.00 173 SER A C 1
ATOM 1296 O O . SER A 1 173 ? 15.115 4.230 14.434 1.00 85.00 173 SER A O 1
ATOM 1298 N N . PRO A 1 174 ? 12.882 4.536 14.283 1.00 86.75 174 PRO A N 1
ATOM 1299 C CA . PRO A 1 174 ? 11.516 4.096 13.960 1.00 86.75 174 PRO A CA 1
ATOM 1300 C C . PRO A 1 174 ? 11.115 4.354 12.492 1.00 86.75 174 PRO A C 1
ATOM 1302 O O . PRO A 1 174 ? 11.734 5.208 11.860 1.00 86.75 174 PRO A O 1
ATOM 1305 N N . PRO A 1 175 ? 10.099 3.640 11.959 1.00 90.31 175 PRO A N 1
ATOM 1306 C CA . PRO A 1 175 ? 9.543 3.921 10.635 1.00 90.31 175 PRO A CA 1
ATOM 1307 C C . PRO A 1 175 ? 9.063 5.371 10.522 1.00 90.31 175 PRO A C 1
ATOM 1309 O O . PRO A 1 175 ? 8.592 5.944 11.504 1.00 90.31 175 PRO A O 1
ATOM 1312 N N . VAL A 1 176 ? 9.177 5.944 9.323 1.00 90.56 176 VAL A N 1
ATOM 1313 C CA . VAL A 1 176 ? 8.721 7.316 9.032 1.00 90.56 176 VAL A CA 1
ATOM 1314 C C . VAL A 1 176 ? 7.228 7.390 8.714 1.00 90.56 176 VAL A C 1
ATOM 1316 O O . VAL A 1 176 ? 6.616 8.434 8.899 1.00 90.56 176 VAL A O 1
ATOM 1319 N N . THR A 1 177 ? 6.633 6.291 8.250 1.00 92.88 177 THR A N 1
ATOM 1320 C CA . THR A 1 177 ? 5.188 6.181 8.039 1.00 92.88 177 THR A CA 1
ATOM 1321 C C . THR A 1 177 ? 4.456 5.929 9.350 1.00 92.88 177 THR A C 1
ATOM 1323 O O . THR A 1 177 ? 5.004 5.348 10.292 1.00 92.88 177 THR A O 1
ATOM 1326 N N . GLU A 1 178 ? 3.182 6.311 9.399 1.00 93.81 178 GLU A N 1
ATOM 1327 C CA . GLU A 1 178 ? 2.306 5.986 10.521 1.00 93.81 178 GLU A CA 1
ATOM 1328 C C . GLU A 1 178 ? 1.232 4.982 10.108 1.00 93.81 178 GLU A C 1
ATOM 1330 O O . GLU A 1 178 ? 0.642 5.071 9.034 1.00 93.81 178 GLU A O 1
ATOM 1335 N N . LEU A 1 179 ? 0.945 4.030 10.994 1.00 95.38 179 LEU A N 1
ATOM 1336 C CA . LEU A 1 179 ? -0.140 3.072 10.824 1.00 95.38 179 LEU A CA 1
ATOM 1337 C C . LEU A 1 179 ? -1.273 3.406 11.787 1.00 95.38 179 LEU A C 1
ATOM 1339 O O . LEU A 1 179 ? -1.060 3.540 12.992 1.00 95.38 179 LEU A O 1
ATOM 1343 N N . TRP A 1 180 ? -2.491 3.463 11.267 1.00 96.44 180 TRP A N 1
ATOM 1344 C CA . TRP A 1 180 ? -3.699 3.779 12.016 1.00 96.44 180 TRP A CA 1
ATOM 1345 C C . TRP A 1 180 ? -4.718 2.659 11.849 1.00 96.44 180 TRP A C 1
ATOM 1347 O O . TRP A 1 180 ? -5.096 2.329 10.729 1.00 96.44 180 TRP A O 1
ATOM 1357 N N . ALA A 1 181 ? -5.173 2.073 12.954 1.00 96.94 181 ALA A N 1
ATOM 1358 C CA . ALA A 1 181 ? -6.261 1.106 12.967 1.00 96.94 181 ALA A CA 1
ATOM 1359 C C . ALA A 1 181 ? -7.582 1.770 13.352 1.00 96.94 181 ALA A C 1
ATOM 1361 O O . ALA A 1 181 ? -7.681 2.471 14.362 1.00 96.94 181 ALA A O 1
ATOM 1362 N N . LEU A 1 182 ? -8.604 1.488 12.554 1.00 97.12 182 LEU A N 1
ATOM 1363 C CA . LEU A 1 182 ? -9.976 1.923 12.736 1.00 97.12 182 LEU A CA 1
ATOM 1364 C C . LEU A 1 182 ? -10.818 0.694 13.082 1.00 97.12 182 LEU A C 1
ATOM 1366 O O . LEU A 1 182 ? -10.847 -0.288 12.334 1.00 97.12 182 LEU A O 1
ATOM 1370 N N . LEU A 1 183 ? -11.485 0.737 14.231 1.00 97.19 183 LEU A N 1
ATOM 1371 C CA . LEU A 1 183 ? -12.373 -0.314 14.711 1.00 97.19 183 LEU A CA 1
ATOM 1372 C C . LEU A 1 183 ? -13.824 0.070 14.433 1.00 97.19 183 LEU A C 1
ATOM 1374 O O . LEU A 1 183 ? -14.299 1.094 14.920 1.00 97.19 183 LEU A O 1
ATOM 1378 N N . TYR A 1 184 ? -14.538 -0.785 13.710 1.00 96.81 184 TYR A N 1
ATOM 1379 C CA . TYR A 1 184 ? -15.935 -0.601 13.338 1.00 96.81 184 TYR A CA 1
ATOM 1380 C C . TYR A 1 184 ? -16.843 -1.659 13.969 1.00 96.81 184 TYR A C 1
ATOM 1382 O O . TYR A 1 184 ? -16.453 -2.820 14.096 1.00 96.81 184 TYR A O 1
ATOM 1390 N N . ALA A 1 185 ? -18.078 -1.266 14.273 1.00 96.31 185 ALA A N 1
ATOM 1391 C CA . ALA A 1 185 ? -19.214 -2.162 14.455 1.00 96.31 185 ALA A CA 1
ATOM 1392 C C . ALA A 1 185 ? -20.026 -2.247 13.158 1.00 96.31 185 ALA A C 1
ATOM 1394 O O . ALA A 1 185 ? -20.274 -1.229 12.512 1.00 96.31 185 ALA A O 1
ATOM 1395 N N . GLN A 1 186 ? -20.462 -3.448 12.795 1.00 93.31 186 GLN A N 1
ATOM 1396 C CA . GLN A 1 186 ? -21.325 -3.702 11.648 1.00 93.31 186 GLN A CA 1
ATOM 1397 C C . GLN A 1 186 ? -22.769 -3.821 12.116 1.00 93.31 186 GLN A C 1
ATOM 1399 O O . GLN A 1 186 ? -23.122 -4.754 12.836 1.00 93.31 186 GLN A O 1
ATOM 1404 N N . VAL A 1 187 ? -23.611 -2.884 11.697 1.00 91.62 187 VAL A N 1
ATOM 1405 C CA . VAL A 1 187 ? -25.012 -2.811 12.125 1.00 91.62 187 VAL A CA 1
ATOM 1406 C C . VAL A 1 187 ? -25.939 -2.962 10.937 1.00 91.62 187 VAL A C 1
ATOM 1408 O O . VAL A 1 187 ? -25.605 -2.533 9.837 1.00 91.62 187 VAL A O 1
ATOM 1411 N N . HI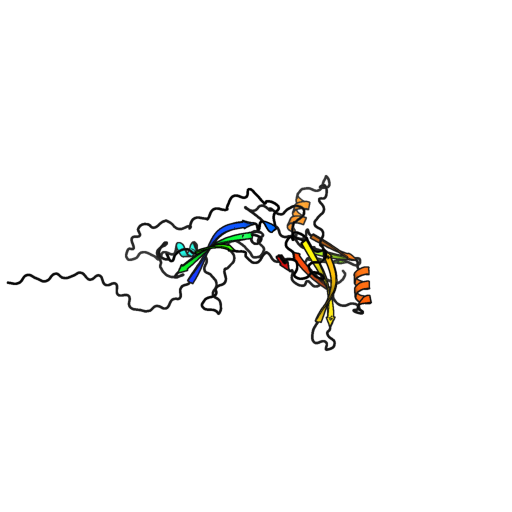S A 1 188 ? -27.102 -3.560 11.152 1.00 88.38 188 HIS A N 1
ATOM 1412 C CA . HIS A 1 188 ? -28.127 -3.667 10.122 1.00 88.38 188 HIS A CA 1
ATOM 1413 C C . HIS A 1 188 ? -28.783 -2.303 9.876 1.00 88.38 188 HIS A C 1
ATOM 1415 O O . HIS A 1 188 ? -29.003 -1.532 10.814 1.00 88.38 188 HIS A O 1
ATOM 1421 N N . GLN A 1 189 ? -29.077 -1.988 8.614 1.00 85.31 189 GLN A N 1
ATOM 1422 C CA . GLN A 1 189 ? -29.979 -0.885 8.294 1.00 85.31 189 GLN A CA 1
ATOM 1423 C C . GLN A 1 189 ? -31.393 -1.190 8.816 1.00 85.31 189 GLN A C 1
ATOM 1425 O O . GLN A 1 189 ? -31.746 -2.342 9.053 1.00 85.31 189 GLN A O 1
ATOM 1430 N N . ALA A 1 190 ? -32.215 -0.153 9.003 1.00 83.62 190 ALA A N 1
ATOM 1431 C CA . ALA A 1 190 ? -33.568 -0.301 9.549 1.00 83.62 190 ALA A CA 1
ATOM 1432 C C . ALA A 1 190 ? -34.495 -1.184 8.687 1.00 83.62 190 ALA A C 1
ATOM 1434 O O . ALA A 1 190 ? -35.480 -1.712 9.194 1.00 83.62 190 ALA A O 1
ATOM 1435 N N . ASP A 1 191 ? -34.181 -1.334 7.400 1.00 88.12 191 ASP A N 1
ATOM 1436 C CA . ASP A 1 191 ? -34.867 -2.189 6.427 1.00 88.12 191 ASP A CA 1
ATOM 1437 C C . ASP A 1 191 ? -34.217 -3.574 6.259 1.00 88.12 191 ASP A C 1
ATOM 1439 O O . ASP A 1 191 ? -34.667 -4.360 5.429 1.00 88.12 191 ASP A O 1
ATOM 1443 N N . ASP A 1 192 ? -33.162 -3.867 7.024 1.00 82.88 192 ASP A N 1
ATOM 1444 C CA . ASP A 1 192 ? -32.367 -5.099 6.973 1.00 82.88 192 ASP A CA 1
ATOM 1445 C C . ASP A 1 192 ? -31.717 -5.403 5.605 1.00 82.88 192 ASP A C 1
ATOM 1447 O O . ASP A 1 192 ? -31.173 -6.485 5.388 1.00 82.88 192 ASP A O 1
ATOM 1451 N N . ALA A 1 193 ? -31.731 -4.445 4.672 1.00 85.12 193 ALA A N 1
ATOM 1452 C CA . ALA A 1 193 ? -31.266 -4.664 3.303 1.00 85.12 193 ALA A CA 1
ATOM 1453 C C . ALA A 1 193 ? -29.734 -4.715 3.188 1.00 85.12 193 ALA A C 1
ATOM 1455 O O . ALA A 1 193 ? -29.198 -5.291 2.241 1.00 85.12 193 ALA A O 1
ATOM 1456 N N . ASP A 1 194 ? -29.026 -4.095 4.135 1.00 86.00 194 ASP A N 1
ATOM 1457 C CA . ASP A 1 194 ? -27.570 -3.976 4.120 1.00 86.00 194 ASP A CA 1
ATOM 1458 C C . ASP A 1 194 ? -27.016 -3.717 5.532 1.00 86.00 194 ASP A C 1
ATOM 1460 O O . ASP A 1 194 ? -27.750 -3.405 6.478 1.00 86.00 194 ASP A O 1
ATOM 1464 N N . ARG A 1 195 ? -25.691 -3.815 5.674 1.00 85.69 195 ARG A N 1
ATOM 1465 C CA . ARG A 1 195 ? -24.961 -3.454 6.889 1.00 85.69 195 ARG A CA 1
ATOM 1466 C C . ARG A 1 195 ? -24.201 -2.139 6.720 1.00 85.69 195 ARG A C 1
ATOM 1468 O O . ARG A 1 195 ? -23.661 -1.818 5.665 1.00 85.69 195 ARG A O 1
ATOM 1475 N N . ARG A 1 196 ? -24.124 -1.357 7.795 1.00 90.31 196 ARG A N 1
ATOM 1476 C CA . ARG A 1 196 ? -23.330 -0.125 7.885 1.00 90.31 196 ARG A CA 1
ATOM 1477 C C . ARG A 1 196 ? -22.200 -0.301 8.886 1.00 90.31 196 ARG A C 1
ATOM 1479 O O . ARG A 1 196 ? -22.381 -0.910 9.937 1.00 90.31 196 ARG A O 1
ATOM 1486 N N . ASN A 1 197 ? -21.046 0.271 8.556 1.00 93.19 197 ASN A N 1
ATOM 1487 C CA . ASN A 1 197 ? -19.893 0.321 9.446 1.00 93.19 197 ASN A CA 1
ATOM 1488 C C . ASN A 1 197 ? -19.968 1.596 10.289 1.00 93.19 197 ASN A C 1
ATOM 1490 O O . ASN A 1 197 ? -19.877 2.700 9.753 1.00 93.19 197 ASN A O 1
ATOM 1494 N N . ILE A 1 198 ? -20.114 1.446 11.602 1.00 94.31 198 ILE A N 1
ATOM 1495 C CA . ILE A 1 198 ? -20.055 2.546 12.566 1.00 94.31 198 ILE A CA 1
ATOM 1496 C C . ILE A 1 198 ? -18.680 2.538 13.219 1.00 94.31 198 ILE A C 1
ATOM 1498 O O . ILE A 1 198 ? -18.290 1.540 13.823 1.00 94.31 198 ILE A O 1
ATOM 1502 N N . LEU A 1 199 ? -17.934 3.635 13.082 1.00 95.06 199 LEU A N 1
ATOM 1503 C CA . LEU A 1 199 ? -16.613 3.779 13.694 1.00 95.06 199 LEU A CA 1
ATOM 1504 C C . LEU A 1 199 ? -16.760 3.861 15.218 1.00 95.06 199 LEU A C 1
ATOM 1506 O O . LEU A 1 199 ? -17.424 4.759 15.728 1.00 95.06 199 LEU A O 1
ATOM 1510 N N . LEU A 1 200 ? -16.125 2.936 15.934 1.00 95.38 200 LEU A N 1
ATOM 1511 C CA . LEU A 1 200 ? -16.088 2.915 17.397 1.00 95.38 200 LEU A CA 1
ATOM 1512 C C . LEU A 1 200 ? -14.870 3.662 17.938 1.00 95.38 200 LEU A C 1
ATOM 1514 O O . LEU A 1 200 ? -14.963 4.384 18.928 1.00 95.38 200 LEU A O 1
ATOM 1518 N N . SER A 1 201 ? -13.704 3.438 17.329 1.00 94.94 201 SER A N 1
ATOM 1519 C CA . SER A 1 201 ? -12.434 3.948 17.840 1.00 94.94 201 SER A CA 1
ATOM 1520 C C . SER A 1 201 ? -11.346 3.924 16.770 1.00 94.94 201 SER A C 1
ATOM 1522 O O . SER A 1 201 ? -11.322 3.033 15.921 1.00 94.94 201 SER A O 1
ATOM 1524 N N . THR A 1 202 ? -10.415 4.867 16.877 1.00 95.75 202 THR A N 1
ATOM 1525 C CA . THR A 1 202 ? -9.212 4.969 16.048 1.00 95.75 202 THR A CA 1
ATOM 1526 C C . THR A 1 202 ? -7.985 4.917 16.959 1.00 95.75 202 THR A C 1
ATOM 1528 O O . THR A 1 202 ? -7.959 5.586 17.995 1.00 95.75 202 THR A O 1
ATOM 1531 N N . ARG A 1 203 ? -6.969 4.122 16.604 1.00 95.38 203 ARG A N 1
ATOM 1532 C CA . ARG A 1 203 ? -5.690 4.050 17.331 1.00 95.38 203 ARG A CA 1
ATOM 1533 C C . ARG A 1 203 ? -4.509 3.977 16.380 1.00 95.38 203 ARG A C 1
ATOM 1535 O O . ARG A 1 203 ? -4.543 3.230 15.407 1.00 95.38 203 ARG A O 1
ATOM 1542 N N . ARG A 1 204 ? -3.432 4.683 16.718 1.00 95.06 204 ARG A N 1
ATOM 1543 C CA . ARG A 1 204 ? -2.136 4.495 16.066 1.00 95.06 204 ARG A CA 1
ATOM 1544 C C . ARG A 1 204 ? -1.528 3.153 16.488 1.00 95.06 204 ARG A C 1
ATOM 1546 O O . ARG A 1 204 ? -1.660 2.742 17.645 1.00 95.06 204 ARG A O 1
ATOM 1553 N N . LEU A 1 205 ? -0.892 2.463 15.548 1.00 94.81 205 LEU A N 1
ATOM 1554 C CA . LEU A 1 205 ? -0.076 1.285 15.813 1.00 94.81 205 LEU A CA 1
ATOM 1555 C C . LEU A 1 205 ? 1.296 1.747 16.280 1.00 94.81 205 LEU A C 1
ATOM 1557 O O . LEU A 1 205 ? 1.947 2.574 15.646 1.00 94.81 205 LEU A O 1
ATOM 1561 N N . GLU A 1 206 ? 1.746 1.175 17.384 1.00 92.56 206 GLU A N 1
ATOM 1562 C CA . GLU A 1 206 ? 3.067 1.454 17.914 1.00 92.56 206 GLU A CA 1
ATOM 1563 C C . GLU A 1 206 ? 4.087 0.527 17.235 1.00 92.56 206 GLU A C 1
ATOM 1565 O O . GLU A 1 206 ? 3.859 -0.691 17.176 1.00 92.56 206 GLU A O 1
ATOM 1570 N N . PRO A 1 207 ? 5.206 1.067 16.714 1.00 88.19 207 PRO A N 1
ATOM 1571 C CA . PRO A 1 207 ? 6.293 0.253 16.190 1.00 88.19 207 PRO A CA 1
ATOM 1572 C C . PRO A 1 207 ? 6.937 -0.563 17.319 1.00 88.19 207 PRO A C 1
ATOM 1574 O O . PRO A 1 207 ? 6.821 -0.216 18.504 1.00 88.19 207 PRO A O 1
ATOM 1577 N N . PRO A 1 208 ? 7.656 -1.652 16.998 1.00 72.69 208 PRO A N 1
ATOM 1578 C CA . PRO A 1 208 ? 8.262 -2.467 18.031 1.00 72.69 208 PRO A CA 1
ATOM 1579 C C . PRO A 1 208 ? 9.330 -1.631 18.742 1.00 72.69 208 PRO A C 1
ATOM 1581 O O . PRO A 1 208 ? 10.316 -1.196 18.143 1.00 72.69 208 PRO A O 1
ATOM 1584 N N . LYS A 1 209 ? 9.161 -1.410 20.050 1.00 65.94 209 LYS A N 1
ATOM 1585 C CA . LYS A 1 209 ? 10.221 -0.812 20.871 1.00 65.94 209 LYS A CA 1
ATOM 1586 C C . LYS A 1 209 ? 11.457 -1.698 20.738 1.00 65.94 209 LYS A C 1
ATOM 1588 O O . LYS A 1 209 ? 11.338 -2.911 20.916 1.00 65.94 209 LYS A O 1
ATOM 1593 N N . ARG A 1 210 ? 12.633 -1.120 20.449 1.00 56.16 210 ARG A N 1
ATOM 1594 C CA . ARG A 1 210 ? 13.911 -1.857 20.463 1.00 56.16 210 ARG A CA 1
ATOM 1595 C C . ARG A 1 210 ? 14.066 -2.541 21.822 1.00 56.16 210 ARG A C 1
ATOM 1597 O O . ARG A 1 210 ? 14.499 -1.933 22.797 1.00 56.16 210 ARG A O 1
ATOM 1604 N N . GLY A 1 211 ? 13.707 -3.817 21.893 1.00 45.94 211 GLY A N 1
ATOM 1605 C CA . GLY A 1 211 ? 14.077 -4.658 23.011 1.00 45.94 211 GLY A CA 1
ATOM 1606 C C . GLY A 1 211 ? 15.585 -4.845 22.953 1.00 45.94 211 GLY A C 1
ATOM 1607 O O . GLY A 1 211 ? 16.124 -5.195 21.902 1.00 45.94 211 GLY A O 1
ATOM 1608 N N . ARG A 1 212 ? 16.285 -4.649 24.077 1.00 40.34 212 ARG A N 1
ATOM 1609 C CA . ARG A 1 212 ? 17.567 -5.337 24.270 1.00 40.34 212 ARG A CA 1
ATOM 1610 C C . ARG A 1 212 ? 17.300 -6.802 23.948 1.00 40.34 212 ARG A C 1
ATOM 1612 O O . ARG A 1 212 ? 16.447 -7.396 24.606 1.00 40.34 212 ARG A O 1
ATOM 1619 N N . VAL A 1 213 ? 17.981 -7.351 22.942 1.00 42.88 213 VAL A N 1
ATOM 1620 C CA . VAL A 1 213 ? 17.953 -8.791 22.664 1.00 42.88 213 VAL A CA 1
ATOM 1621 C C . VAL A 1 213 ? 18.176 -9.489 24.008 1.00 42.88 213 VAL A C 1
ATOM 1623 O O . VAL A 1 213 ? 19.225 -9.264 24.624 1.00 42.88 213 VAL A O 1
ATOM 1626 N N . PRO A 1 214 ? 17.196 -10.245 24.537 1.00 39.12 214 PRO A N 1
ATOM 1627 C CA . PRO A 1 214 ? 17.396 -10.962 25.782 1.00 39.12 214 PRO A CA 1
ATOM 1628 C C . PRO A 1 214 ? 18.587 -11.889 25.564 1.00 39.12 214 PRO A C 1
ATOM 1630 O O . PRO A 1 214 ? 18.566 -12.688 24.624 1.00 39.12 214 PRO A O 1
ATOM 1633 N N . LYS A 1 215 ? 19.643 -11.756 26.379 1.00 40.56 215 LYS A N 1
ATOM 1634 C CA . LYS A 1 215 ? 20.793 -12.670 26.338 1.00 40.56 215 LYS A CA 1
ATOM 1635 C C . LYS A 1 215 ? 20.248 -14.102 26.409 1.00 40.56 215 LYS A C 1
ATOM 1637 O O . LYS A 1 215 ? 19.717 -14.492 27.442 1.00 40.56 215 LYS A O 1
ATOM 1642 N N . GLY A 1 216 ? 20.322 -14.839 25.300 1.00 47.84 216 GLY A N 1
ATOM 1643 C CA . GLY A 1 216 ? 19.844 -16.223 25.197 1.00 47.84 216 GLY A CA 1
ATOM 1644 C C . GLY A 1 216 ? 18.790 -16.501 24.118 1.00 47.84 216 GLY A C 1
ATOM 1645 O O . GLY A 1 216 ? 18.599 -17.664 23.781 1.00 47.84 216 GLY A O 1
ATOM 1646 N N . ARG A 1 217 ? 18.138 -15.490 23.517 1.00 44.28 217 ARG A N 1
ATOM 1647 C CA . ARG A 1 217 ? 17.295 -15.701 22.321 1.00 44.28 217 ARG A CA 1
ATOM 1648 C C . ARG A 1 217 ? 18.122 -15.442 21.065 1.00 44.28 217 ARG A C 1
ATOM 1650 O O . ARG A 1 217 ? 18.511 -14.309 20.801 1.00 44.28 217 ARG A O 1
ATOM 1657 N N . GLY A 1 218 ? 18.435 -16.513 20.335 1.00 42.69 218 GLY A N 1
ATOM 1658 C CA . GLY A 1 218 ? 19.238 -16.452 19.114 1.00 42.69 218 GLY A CA 1
ATOM 1659 C C . GLY A 1 218 ? 18.599 -15.599 18.003 1.00 42.69 218 GLY A C 1
ATOM 1660 O O . GLY A 1 218 ? 17.409 -15.280 18.080 1.00 42.69 218 GLY A O 1
ATOM 1661 N N . PRO A 1 219 ? 19.363 -15.272 16.942 1.00 43.97 219 PRO A N 1
ATOM 1662 C CA . PRO A 1 219 ? 18.944 -14.394 15.839 1.00 43.97 219 PRO A CA 1
ATOM 1663 C C . PRO A 1 219 ? 17.599 -14.773 15.199 1.00 43.97 219 PRO A C 1
ATOM 1665 O O . PRO A 1 219 ? 16.879 -13.912 14.706 1.00 43.97 219 PRO A O 1
ATOM 1668 N N . LEU A 1 220 ? 17.228 -16.052 15.261 1.00 41.59 220 LEU A N 1
ATOM 1669 C CA . LEU A 1 220 ? 16.029 -16.619 14.646 1.00 41.59 220 LEU A CA 1
ATOM 1670 C C . LEU A 1 220 ? 14.707 -16.038 15.186 1.00 41.59 220 LEU A C 1
ATOM 1672 O O . LEU A 1 220 ? 13.772 -15.869 14.416 1.00 41.59 220 LEU A O 1
ATOM 1676 N N . ALA A 1 221 ? 14.624 -15.645 16.464 1.00 36.59 221 ALA A N 1
ATOM 1677 C CA . ALA A 1 221 ? 13.379 -15.104 17.034 1.00 36.59 221 ALA A CA 1
ATOM 1678 C C . ALA A 1 221 ? 13.083 -13.653 16.597 1.00 36.59 221 ALA A C 1
ATOM 1680 O O . ALA A 1 221 ? 11.925 -13.245 16.527 1.00 36.59 221 ALA A O 1
ATOM 1681 N N . ALA A 1 222 ? 14.128 -12.869 16.308 1.00 40.22 222 ALA A N 1
ATOM 1682 C CA . ALA A 1 222 ? 13.989 -11.541 15.707 1.00 40.22 222 ALA A CA 1
ATOM 1683 C C . ALA A 1 222 ? 13.672 -11.649 14.207 1.00 40.22 222 ALA A C 1
ATOM 1685 O O . ALA A 1 222 ? 12.882 -10.864 13.686 1.00 40.22 222 ALA A O 1
ATOM 1686 N N . VAL A 1 223 ? 14.236 -12.667 13.547 1.00 40.28 223 VAL A N 1
ATOM 1687 C CA . VAL A 1 223 ? 13.923 -13.014 12.158 1.00 40.28 223 VAL A CA 1
ATOM 1688 C C . VAL A 1 223 ? 12.461 -13.437 12.022 1.00 40.28 223 VAL A C 1
ATOM 1690 O O . VAL A 1 223 ? 11.821 -12.947 11.108 1.00 40.28 223 VAL A O 1
ATOM 1693 N N . ASP A 1 224 ? 11.886 -14.233 12.931 1.00 34.75 224 ASP A N 1
ATOM 1694 C CA . ASP A 1 224 ? 10.476 -14.661 12.847 1.00 34.75 224 ASP A CA 1
ATOM 1695 C C . ASP A 1 224 ? 9.466 -13.504 12.942 1.00 34.75 224 ASP A C 1
ATOM 1697 O O . ASP A 1 224 ? 8.500 -13.473 12.184 1.00 34.75 224 ASP A O 1
ATOM 1701 N N . LEU A 1 225 ? 9.694 -12.511 13.812 1.00 40.78 225 LEU A N 1
ATOM 1702 C CA . LEU A 1 225 ? 8.829 -11.323 13.902 1.00 40.78 225 LEU A CA 1
ATOM 1703 C C . LEU A 1 225 ? 8.928 -10.445 12.647 1.00 40.78 225 LEU A C 1
ATOM 1705 O O . LEU A 1 225 ? 7.898 -9.995 12.142 1.00 40.78 225 LEU A O 1
ATOM 1709 N N . ALA A 1 226 ? 10.139 -10.273 12.108 1.00 40.03 226 ALA A N 1
ATOM 1710 C CA . ALA A 1 226 ? 10.356 -9.619 10.818 1.00 40.03 226 ALA A CA 1
ATOM 1711 C C . ALA A 1 226 ? 9.731 -10.418 9.654 1.00 40.03 226 ALA A C 1
ATOM 1713 O O . ALA A 1 226 ? 9.182 -9.829 8.730 1.00 40.03 226 ALA A O 1
ATOM 1714 N N . ARG A 1 227 ? 9.729 -11.758 9.730 1.00 38.19 227 ARG A N 1
ATOM 1715 C CA . ARG A 1 227 ? 9.140 -12.661 8.725 1.00 38.19 227 ARG A CA 1
ATOM 1716 C C . ARG A 1 227 ? 7.612 -12.666 8.732 1.00 38.19 227 ARG A C 1
ATOM 1718 O O . ARG A 1 227 ? 7.016 -13.019 7.723 1.00 38.19 227 ARG A O 1
ATOM 1725 N N . THR A 1 228 ? 6.979 -12.307 9.851 1.00 41.69 228 THR A N 1
ATOM 1726 C CA . THR A 1 228 ? 5.509 -12.257 9.968 1.00 41.69 228 THR A CA 1
ATOM 1727 C C . THR A 1 228 ? 4.868 -10.950 9.497 1.00 41.69 228 THR A C 1
ATOM 1729 O O . THR A 1 228 ? 3.643 -10.880 9.483 1.00 41.69 228 THR A O 1
ATOM 1732 N N . GLY A 1 229 ? 5.643 -9.922 9.122 1.00 52.75 229 GLY A N 1
ATOM 1733 C CA . GLY A 1 229 ? 5.088 -8.688 8.544 1.00 52.75 229 GLY A CA 1
ATOM 1734 C C . GLY A 1 229 ? 4.048 -7.982 9.431 1.00 52.75 229 GLY A C 1
ATOM 1735 O O . GLY A 1 229 ? 3.080 -7.426 8.926 1.00 52.75 229 GLY A O 1
ATOM 1736 N N . ALA A 1 230 ? 4.198 -8.047 10.756 1.00 62.47 230 ALA A N 1
ATOM 1737 C CA . ALA A 1 230 ? 3.225 -7.529 11.724 1.00 62.47 230 ALA A CA 1
ATOM 1738 C C . ALA A 1 230 ? 3.939 -6.870 12.913 1.00 62.47 230 ALA A C 1
ATOM 1740 O O . ALA A 1 230 ? 3.804 -7.295 14.073 1.00 62.47 230 ALA A O 1
ATOM 1741 N N . ASP A 1 231 ? 4.773 -5.882 12.597 1.00 81.31 231 ASP A N 1
ATOM 1742 C CA . ASP A 1 231 ? 5.642 -5.206 13.551 1.00 81.31 231 ASP A CA 1
ATOM 1743 C C . ASP A 1 231 ? 5.026 -3.939 14.163 1.00 81.31 231 ASP A C 1
ATOM 1745 O O . ASP A 1 231 ? 5.372 -3.608 15.295 1.00 81.31 231 ASP A O 1
ATOM 1749 N N . GLY A 1 232 ? 4.040 -3.310 13.520 1.00 91.31 232 GLY A N 1
ATOM 1750 C CA . GLY A 1 232 ? 3.150 -2.341 14.163 1.00 91.31 232 GLY A CA 1
ATOM 1751 C C . GLY A 1 232 ? 2.013 -3.031 14.910 1.00 91.31 232 GLY A C 1
ATOM 1752 O O . GLY A 1 232 ? 1.408 -3.967 14.378 1.00 91.31 232 GLY A O 1
ATOM 1753 N N . ARG A 1 233 ? 1.702 -2.589 16.139 1.00 94.25 233 ARG A N 1
ATOM 1754 C CA . ARG A 1 233 ? 0.606 -3.163 16.944 1.00 94.25 233 ARG A CA 1
ATOM 1755 C C . ARG A 1 233 ? -0.149 -2.137 17.773 1.00 94.25 233 ARG A C 1
ATOM 1757 O O . ARG A 1 233 ? 0.429 -1.192 18.297 1.00 94.25 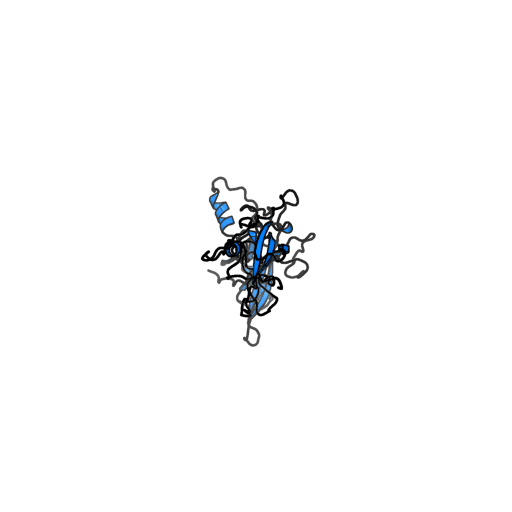233 ARG A O 1
ATOM 1764 N N . THR A 1 234 ? -1.437 -2.385 17.955 1.00 95.62 234 THR A N 1
ATOM 1765 C CA . THR A 1 234 ? -2.268 -1.704 18.946 1.00 95.62 234 THR A CA 1
ATOM 1766 C C . THR A 1 234 ? -3.285 -2.683 19.519 1.00 95.62 234 THR A C 1
ATOM 1768 O O . THR A 1 234 ? -3.614 -3.695 18.897 1.00 95.62 234 THR A O 1
ATOM 1771 N N . ASP A 1 235 ? -3.760 -2.398 20.721 1.00 96.06 235 ASP A N 1
ATOM 1772 C CA . ASP A 1 235 ? -4.703 -3.246 21.437 1.00 96.06 235 ASP A CA 1
ATOM 1773 C C . ASP A 1 235 ? -5.956 -2.449 21.757 1.00 96.06 235 ASP A C 1
ATOM 1775 O O . ASP A 1 235 ? -5.855 -1.249 21.984 1.00 96.06 235 ASP A O 1
ATOM 1779 N N . TRP A 1 236 ? -7.095 -3.128 21.872 1.00 97.50 236 TRP A N 1
ATOM 1780 C CA . TRP A 1 236 ? -8.260 -2.664 22.606 1.00 97.50 236 TRP A CA 1
ATOM 1781 C C . TRP A 1 236 ? -8.646 -3.635 23.719 1.00 97.50 236 TRP A C 1
ATOM 1783 O O . TRP A 1 236 ? -8.635 -4.849 23.516 1.00 97.50 236 TRP A O 1
ATOM 1793 N N . SER A 1 237 ? -9.038 -3.130 24.886 1.00 96.62 237 SER A N 1
ATOM 1794 C CA . SER A 1 237 ? -9.618 -3.967 25.940 1.00 96.62 237 SER A CA 1
ATOM 1795 C C . SER A 1 237 ? -11.025 -4.441 25.555 1.00 96.62 237 SER A C 1
ATOM 1797 O O . SER A 1 237 ? -11.749 -3.792 24.803 1.00 96.62 237 SER A O 1
ATOM 1799 N N . SER A 1 238 ? -11.457 -5.600 26.049 1.00 94.31 238 SER A N 1
ATOM 1800 C CA . SER A 1 238 ? -12.852 -6.016 25.833 1.00 94.31 238 SER A CA 1
ATOM 1801 C C . SER A 1 238 ? -13.839 -5.069 26.517 1.00 94.31 238 SER A C 1
ATOM 1803 O O . SER A 1 238 ? -14.879 -4.785 25.938 1.00 94.31 238 SER A O 1
ATOM 1805 N N . ALA A 1 239 ? -13.484 -4.541 27.694 1.00 94.75 239 ALA A N 1
ATOM 1806 C CA . ALA A 1 239 ? -14.322 -3.612 28.446 1.00 94.75 239 ALA A CA 1
ATOM 1807 C C . ALA A 1 239 ? -14.594 -2.322 27.664 1.00 94.75 239 ALA A C 1
ATOM 1809 O O . ALA A 1 239 ? -15.747 -1.933 27.535 1.00 94.75 239 ALA A O 1
ATOM 1810 N N . GLU A 1 240 ? -13.564 -1.699 27.080 1.00 96.12 240 GLU A N 1
ATOM 1811 C CA . GLU A 1 240 ? -13.767 -0.446 26.341 1.00 96.12 240 GLU A CA 1
ATOM 1812 C C . GLU A 1 240 ? -14.597 -0.643 25.070 1.00 96.12 240 GLU A C 1
ATOM 1814 O O . GLU A 1 240 ? -15.409 0.212 24.739 1.00 96.12 240 GLU A O 1
ATOM 1819 N N . ILE A 1 241 ? -14.453 -1.788 24.392 1.00 95.44 241 ILE A N 1
ATOM 1820 C CA . ILE A 1 241 ? -15.281 -2.119 23.228 1.00 95.44 241 ILE A CA 1
ATOM 1821 C C . ILE A 1 241 ? -16.740 -2.270 23.651 1.00 95.44 241 ILE A C 1
ATOM 1823 O O . ILE A 1 241 ? -17.619 -1.707 23.003 1.00 95.44 241 ILE A O 1
ATOM 1827 N N . THR A 1 242 ? -16.997 -2.991 24.745 1.00 94.75 242 THR A N 1
ATOM 1828 C CA . THR A 1 242 ? -18.347 -3.133 25.298 1.00 94.75 242 THR A CA 1
ATOM 1829 C C . THR A 1 242 ? -18.932 -1.772 25.670 1.00 94.75 242 THR A C 1
ATOM 1831 O O . THR A 1 242 ? -20.036 -1.463 25.240 1.00 94.75 242 THR A O 1
ATOM 1834 N N . THR A 1 243 ? -18.174 -0.912 26.358 1.00 95.88 243 THR A N 1
ATOM 1835 C CA . THR A 1 243 ? -18.619 0.450 26.691 1.00 95.88 243 THR A CA 1
ATOM 1836 C C . THR A 1 243 ? -18.945 1.271 25.440 1.00 95.88 243 THR A C 1
ATOM 1838 O O . THR A 1 243 ? -19.976 1.935 25.407 1.00 95.88 243 THR A O 1
ATOM 1841 N N . SER A 1 244 ? -18.124 1.216 24.384 1.00 95.62 244 SER A N 1
ATOM 1842 C CA . SER A 1 244 ? -18.415 1.916 23.124 1.00 95.62 244 SER A CA 1
ATOM 1843 C C . SER A 1 244 ? -19.689 1.406 22.444 1.00 95.62 244 SER A C 1
ATOM 1845 O O . SER A 1 244 ? -20.470 2.208 21.933 1.00 95.62 244 SER A O 1
ATOM 1847 N N . LEU A 1 245 ? -19.916 0.090 22.442 1.00 95.44 245 LEU A N 1
ATOM 1848 C CA . LEU A 1 245 ? -21.124 -0.509 21.872 1.00 95.44 245 LEU A CA 1
ATOM 1849 C C . LEU A 1 245 ? -22.375 -0.142 22.679 1.00 95.44 245 LEU A C 1
ATOM 1851 O O . LEU A 1 245 ? -23.399 0.186 22.087 1.00 95.44 245 LEU A O 1
ATOM 1855 N N . GLU A 1 246 ? -22.295 -0.157 24.010 1.00 95.69 246 GLU A N 1
ATOM 1856 C CA . GLU A 1 246 ? -23.390 0.237 24.905 1.00 95.69 246 GLU A CA 1
ATOM 1857 C C . GLU A 1 246 ? -23.738 1.722 24.759 1.00 95.69 246 GLU A C 1
ATOM 1859 O O . GLU A 1 246 ? -24.913 2.057 24.617 1.00 95.69 246 GLU A O 1
ATOM 1864 N N . LEU A 1 247 ? -22.728 2.602 24.707 1.00 95.69 247 LEU A N 1
ATOM 1865 C CA . LEU A 1 247 ? -22.906 4.047 24.518 1.00 95.69 247 LEU A CA 1
ATOM 1866 C C . LEU A 1 247 ? -23.675 4.365 23.229 1.00 95.69 247 LEU A C 1
ATOM 1868 O O . LEU A 1 247 ? -24.487 5.285 23.194 1.00 95.69 247 LEU A O 1
ATOM 1872 N N . LEU A 1 248 ? -23.408 3.599 22.170 1.00 94.44 248 LEU A N 1
ATOM 1873 C CA . LEU A 1 248 ? -24.049 3.748 20.866 1.00 94.44 248 LEU A CA 1
ATOM 1874 C C . LEU A 1 248 ? -25.294 2.865 20.707 1.00 94.44 248 LEU A C 1
ATOM 1876 O O . LEU A 1 248 ? -25.899 2.856 19.638 1.00 94.44 248 LEU A O 1
ATOM 1880 N N . THR A 1 249 ? -25.701 2.131 21.747 1.00 93.94 249 THR A N 1
ATOM 1881 C CA . THR A 1 249 ? -26.852 1.209 21.744 1.00 93.94 249 THR A CA 1
ATOM 1882 C C . THR A 1 249 ? -26.778 0.107 20.673 1.00 93.94 249 THR A C 1
ATOM 1884 O O . THR A 1 249 ? -27.794 -0.351 20.160 1.00 93.94 249 THR A O 1
ATOM 1887 N N . LEU A 1 250 ? -25.565 -0.352 20.341 1.00 90.88 250 LEU A N 1
ATOM 1888 C CA . LEU A 1 250 ? -25.297 -1.313 19.257 1.00 90.88 250 LEU A CA 1
ATOM 1889 C C . LEU A 1 250 ? -25.247 -2.783 19.707 1.00 90.88 250 LEU A C 1
ATOM 1891 O O . LEU A 1 250 ? -25.080 -3.680 18.878 1.00 90.88 250 LEU A O 1
ATOM 1895 N N . GLY A 1 251 ? -25.381 -3.052 21.008 1.00 87.62 251 GLY A N 1
ATOM 1896 C CA . GLY A 1 251 ? -25.414 -4.409 21.560 1.00 87.62 251 GLY A CA 1
ATOM 1897 C C . GLY A 1 251 ? -24.177 -5.237 21.191 1.00 87.62 251 GLY A C 1
ATOM 1898 O O . GLY A 1 251 ? -23.046 -4.795 21.368 1.00 87.62 251 GLY A O 1
ATOM 1899 N N . HIS A 1 252 ? -24.388 -6.448 20.668 1.00 86.94 252 HIS A N 1
ATOM 1900 C CA . HIS A 1 252 ? -23.324 -7.380 20.264 1.00 86.94 252 HIS A CA 1
ATOM 1901 C C . HIS A 1 252 ? -23.039 -7.359 18.754 1.00 86.94 252 HIS A C 1
ATOM 1903 O O . HIS A 1 252 ? -22.790 -8.406 18.153 1.00 86.94 252 HIS A O 1
ATOM 1909 N N . ALA A 1 253 ? -23.107 -6.181 18.129 1.00 91.62 253 ALA A N 1
ATOM 1910 C CA . ALA A 1 253 ? -22.812 -6.021 16.709 1.00 91.62 253 ALA A CA 1
ATOM 1911 C C . ALA A 1 253 ? -21.454 -6.660 16.325 1.00 91.62 253 ALA A C 1
ATOM 1913 O O . ALA A 1 253 ? -20.467 -6.481 17.050 1.00 91.62 253 ALA A O 1
ATOM 1914 N N . PRO A 1 254 ? -21.370 -7.390 15.192 1.00 93.81 254 PRO A N 1
ATOM 1915 C CA . PRO A 1 254 ? -20.103 -7.895 14.673 1.00 93.81 254 PRO A CA 1
ATOM 1916 C C . PRO A 1 254 ? -19.087 -6.767 14.497 1.00 93.81 254 PRO A C 1
ATOM 1918 O O . PRO A 1 254 ? -19.444 -5.653 14.120 1.00 93.81 254 PRO A O 1
ATOM 1921 N N . LEU A 1 255 ? -17.813 -7.056 14.744 1.00 95.94 255 LEU A N 1
ATOM 1922 C CA . LEU A 1 255 ? -16.748 -6.063 14.647 1.00 95.94 255 LEU A CA 1
ATOM 1923 C C . LEU A 1 255 ? -15.908 -6.290 13.390 1.00 95.94 255 LEU A C 1
ATOM 1925 O O . LEU A 1 255 ? -15.703 -7.422 12.949 1.00 95.94 255 LEU A O 1
ATOM 1929 N N . SER A 1 256 ? -15.365 -5.210 12.842 1.00 96.62 256 SER A N 1
ATOM 1930 C CA . SER A 1 256 ? -14.403 -5.250 11.740 1.00 96.62 256 SER A CA 1
ATOM 1931 C C . SER A 1 256 ? -13.333 -4.182 11.915 1.00 96.62 256 SER A C 1
ATOM 1933 O O . SER A 1 256 ? -13.595 -3.141 12.512 1.00 96.62 256 SER A O 1
ATOM 1935 N N . CYS A 1 257 ? -12.132 -4.427 11.402 1.00 96.94 257 CYS A N 1
ATOM 1936 C CA . CYS A 1 257 ? -11.009 -3.511 11.505 1.00 96.94 257 CYS A CA 1
ATOM 1937 C C . CYS A 1 257 ? -10.432 -3.168 10.131 1.00 96.94 257 CYS A C 1
ATOM 1939 O O . CYS A 1 257 ? -10.360 -4.014 9.241 1.00 96.94 257 CYS A O 1
ATOM 1941 N N . LEU A 1 258 ? -10.028 -1.913 9.984 1.00 96.81 258 LEU A N 1
ATOM 1942 C CA . LEU A 1 258 ? -9.319 -1.374 8.834 1.00 96.81 258 LEU A CA 1
ATOM 1943 C C . LEU A 1 258 ? -7.995 -0.790 9.322 1.00 96.81 258 LEU A C 1
ATOM 1945 O O . LEU A 1 258 ? -7.975 -0.132 10.359 1.00 96.81 258 LEU A O 1
ATOM 1949 N N . VAL A 1 259 ? -6.913 -0.980 8.575 1.00 97.31 259 VAL A N 1
ATOM 1950 C CA . VAL A 1 259 ? -5.644 -0.290 8.820 1.00 97.31 259 VAL A CA 1
ATOM 1951 C C . VAL A 1 259 ? -5.331 0.610 7.634 1.00 97.31 259 VAL A C 1
ATOM 1953 O O . VAL A 1 259 ? -5.494 0.216 6.479 1.00 97.31 259 VAL A O 1
ATOM 1956 N N . VAL A 1 260 ? -4.881 1.824 7.921 1.00 96.88 260 VAL A N 1
ATOM 1957 C CA . VAL A 1 260 ? -4.422 2.803 6.936 1.00 96.88 260 VAL A CA 1
ATOM 1958 C C . VAL A 1 260 ? -2.983 3.162 7.270 1.00 96.88 260 VAL A C 1
ATOM 1960 O O . VAL A 1 260 ? -2.663 3.405 8.431 1.00 96.88 260 VAL A O 1
ATOM 1963 N N . GLU A 1 261 ? -2.123 3.191 6.258 1.00 96.00 261 GLU A N 1
ATOM 1964 C CA . GLU A 1 261 ? -0.767 3.713 6.380 1.00 96.00 261 GLU A CA 1
ATOM 1965 C C . GLU A 1 261 ? -0.688 5.102 5.747 1.00 96.00 261 GLU A C 1
ATOM 1967 O O . GLU A 1 261 ? -1.063 5.270 4.581 1.00 96.00 261 GLU A O 1
ATOM 1972 N N . THR A 1 262 ? -0.203 6.089 6.498 1.00 94.94 262 THR A N 1
ATOM 1973 C CA . THR A 1 262 ? 0.001 7.461 6.022 1.00 94.94 262 THR A CA 1
ATOM 1974 C C . THR A 1 262 ? 1.479 7.729 5.750 1.00 94.94 262 THR A C 1
ATOM 1976 O O . THR A 1 262 ? 2.372 7.173 6.396 1.00 94.94 262 THR A O 1
ATOM 1979 N N . LEU A 1 263 ? 1.740 8.549 4.730 1.00 92.25 263 LEU A N 1
ATOM 1980 C CA . LEU A 1 263 ? 3.075 9.075 4.455 1.00 92.25 263 LEU A CA 1
ATOM 1981 C C . LEU A 1 263 ? 3.467 10.099 5.531 1.00 92.25 263 LEU A C 1
ATOM 1983 O O . LEU A 1 263 ? 2.585 10.801 6.029 1.00 92.25 263 LEU A O 1
ATOM 1987 N N . PRO A 1 264 ? 4.766 10.243 5.848 1.00 82.88 264 PRO A N 1
ATOM 1988 C CA . PRO A 1 264 ? 5.221 11.280 6.767 1.00 82.88 264 PRO A CA 1
ATOM 1989 C C . PRO A 1 264 ? 4.812 12.673 6.271 1.00 82.88 264 PRO A C 1
ATOM 1991 O O . PRO A 1 264 ? 5.030 13.027 5.110 1.00 82.88 264 PRO A O 1
ATOM 1994 N N . GLY A 1 265 ? 4.233 13.469 7.170 1.00 77.38 265 GLY A N 1
ATOM 1995 C CA . GLY A 1 265 ? 4.006 14.901 6.981 1.00 77.38 265 GLY A CA 1
ATOM 1996 C C . GLY A 1 265 ? 5.031 15.731 7.754 1.00 77.38 265 GLY A C 1
ATOM 1997 O O . GLY A 1 265 ? 5.556 15.282 8.770 1.00 77.38 265 GLY A O 1
ATOM 1998 N N . GLU A 1 266 ? 5.296 16.963 7.310 1.00 75.00 266 GLU A N 1
ATOM 1999 C CA . GLU A 1 266 ? 6.171 17.900 8.044 1.00 75.00 266 GLU A CA 1
ATOM 2000 C C . GLU A 1 266 ? 5.623 18.232 9.443 1.00 75.00 266 GLU A C 1
ATOM 2002 O O . GLU A 1 266 ? 6.381 18.414 10.394 1.00 75.00 266 GLU A O 1
ATOM 2007 N N . ALA A 1 267 ? 4.293 18.278 9.567 1.00 80.12 267 ALA A N 1
ATOM 2008 C CA . ALA A 1 267 ? 3.563 18.472 10.813 1.00 80.12 267 ALA A CA 1
ATOM 2009 C C . ALA A 1 267 ? 2.448 17.411 10.908 1.00 80.12 267 ALA A C 1
ATOM 2011 O O . ALA A 1 267 ? 1.327 17.677 10.469 1.00 80.12 267 ALA A O 1
ATOM 2012 N N . PRO A 1 268 ? 2.752 16.198 11.411 1.00 78.75 268 PRO A N 1
ATOM 2013 C CA . PRO A 1 268 ? 1.792 15.100 11.442 1.00 78.75 268 PRO A CA 1
ATOM 2014 C C . PRO A 1 268 ? 0.600 15.430 12.343 1.00 78.75 268 PRO A C 1
ATOM 2016 O O . PRO A 1 268 ? 0.743 16.007 13.428 1.00 78.75 268 PRO A O 1
ATOM 2019 N N . TYR A 1 269 ? -0.591 15.060 11.885 1.00 83.56 269 TYR A N 1
ATOM 2020 C CA . TYR A 1 269 ? -1.831 15.276 12.614 1.00 83.56 269 TYR A CA 1
ATOM 2021 C C . TYR A 1 269 ? -2.045 14.165 13.640 1.00 83.56 269 TYR A C 1
ATOM 2023 O O . TYR A 1 269 ? -1.701 13.008 13.439 1.00 83.56 269 TYR A O 1
ATOM 2031 N N . SER A 1 270 ? -2.695 14.495 14.754 1.00 84.81 270 SER A N 1
ATOM 2032 C CA . SER A 1 270 ? -2.949 13.528 15.830 1.00 84.81 270 SER A CA 1
ATOM 2033 C C . SER A 1 270 ? -4.019 12.476 15.510 1.00 84.81 270 SER A C 1
ATOM 2035 O O . SER A 1 270 ? -4.196 11.550 16.294 1.00 84.81 270 SER A O 1
ATOM 2037 N N . ASP A 1 271 ? -4.763 12.642 14.413 1.00 85.19 271 ASP A N 1
ATOM 2038 C CA . ASP A 1 271 ? -5.755 11.690 13.893 1.00 85.19 271 ASP A CA 1
ATOM 2039 C C . ASP A 1 271 ? -6.048 12.036 12.417 1.00 85.19 271 ASP A C 1
ATOM 2041 O O . ASP A 1 271 ? -7.011 12.760 12.125 1.00 85.19 271 ASP A O 1
ATOM 2045 N N . PRO A 1 272 ? -5.180 11.604 11.484 1.00 87.88 272 PRO A N 1
ATOM 2046 C CA . PRO A 1 272 ? -5.274 11.936 10.061 1.00 87.88 272 PRO A CA 1
ATOM 2047 C C . PRO A 1 272 ? -6.314 11.103 9.304 1.00 87.88 272 PRO A C 1
ATOM 2049 O O . PRO A 1 272 ? -6.644 11.406 8.160 1.00 87.88 272 PRO A O 1
ATOM 2052 N N . VAL A 1 273 ? -6.847 10.051 9.928 1.00 89.81 273 VAL A N 1
ATOM 2053 C CA . VAL A 1 273 ? -7.786 9.112 9.292 1.00 89.81 273 VAL A CA 1
ATOM 2054 C C . VAL A 1 273 ? -9.237 9.330 9.710 1.00 89.81 273 VAL A C 1
ATOM 2056 O O . VAL A 1 273 ? -10.138 8.813 9.054 1.00 89.81 273 VAL A O 1
ATOM 2059 N N . SER A 1 274 ? -9.471 10.105 10.773 1.00 84.31 274 SER A N 1
ATOM 2060 C CA . SER A 1 274 ? -10.816 10.468 11.223 1.00 84.31 274 SER A CA 1
ATOM 2061 C C . SER A 1 274 ? -10.990 11.987 11.228 1.00 84.31 274 SER A C 1
ATOM 2063 O O . SER A 1 274 ? -11.528 12.544 10.274 1.00 84.31 274 SER A O 1
ATOM 2065 N N . ARG A 1 275 ? -10.519 12.690 12.267 1.00 82.88 275 ARG A N 1
ATOM 2066 C CA . ARG A 1 275 ? -10.791 14.133 12.433 1.00 82.88 275 ARG A CA 1
ATOM 2067 C C . ARG A 1 27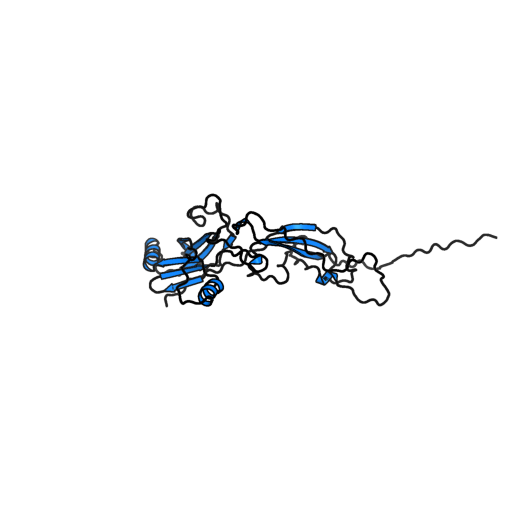5 ? -10.145 15.019 11.370 1.00 82.88 275 ARG A C 1
ATOM 2069 O O . ARG A 1 275 ? -10.722 16.043 11.025 1.00 82.88 275 ARG A O 1
ATOM 2076 N N . ASN A 1 276 ? -8.974 14.631 10.869 1.00 83.81 276 ASN A N 1
ATOM 2077 C CA . ASN A 1 276 ? -8.202 15.403 9.893 1.00 83.81 276 ASN A CA 1
ATOM 2078 C C . ASN A 1 276 ? -8.067 14.643 8.565 1.00 83.81 276 ASN A C 1
ATOM 2080 O O . ASN A 1 276 ? -7.005 14.643 7.939 1.00 83.81 276 ASN A O 1
ATOM 2084 N N . LEU A 1 277 ? -9.146 13.983 8.135 1.00 84.75 277 LEU A N 1
ATOM 2085 C CA . LEU A 1 277 ? -9.166 13.260 6.870 1.00 84.75 277 LEU A CA 1
ATOM 2086 C C . LEU A 1 277 ? -8.844 14.194 5.693 1.00 84.75 277 LEU A C 1
ATOM 2088 O O . LEU A 1 277 ? -9.441 15.258 5.546 1.00 84.75 277 LEU A O 1
ATOM 2092 N N . GLY A 1 278 ? -7.914 13.765 4.837 1.00 82.38 278 GLY A N 1
ATOM 2093 C CA . GLY A 1 278 ? -7.500 14.499 3.638 1.00 82.38 278 GLY A CA 1
ATOM 2094 C C . GLY A 1 278 ? -6.335 15.471 3.840 1.00 82.38 278 GLY A C 1
ATOM 2095 O O . GLY A 1 278 ? -5.834 15.997 2.848 1.00 82.38 278 GLY A O 1
ATOM 2096 N N . TYR A 1 279 ? -5.870 15.680 5.077 1.00 85.62 279 TYR A N 1
ATOM 2097 C CA . TYR A 1 279 ? -4.677 16.494 5.346 1.00 85.62 279 TYR A CA 1
ATOM 2098 C C . TYR A 1 279 ? -3.365 15.712 5.216 1.00 85.62 279 TYR A C 1
ATOM 2100 O O . TYR A 1 279 ? -2.324 16.307 4.947 1.00 85.62 279 TYR A O 1
ATOM 2108 N N . GLU A 1 280 ? -3.413 14.385 5.343 1.00 87.75 280 GLU A N 1
ATOM 2109 C CA . GLU A 1 280 ? -2.277 13.502 5.075 1.00 87.75 280 GLU A CA 1
ATOM 2110 C C . GLU A 1 280 ? -2.533 12.614 3.862 1.00 87.75 280 GLU A C 1
ATOM 2112 O O . GLU A 1 280 ? -3.668 12.253 3.538 1.00 87.75 280 GLU A O 1
ATOM 2117 N N . ARG A 1 281 ? -1.448 12.244 3.179 1.00 90.69 281 ARG A N 1
ATOM 2118 C CA . ARG A 1 281 ? -1.505 11.350 2.023 1.00 90.69 281 ARG A CA 1
ATOM 2119 C C . ARG A 1 281 ? -1.460 9.907 2.505 1.00 90.69 281 ARG A C 1
ATOM 2121 O O . ARG A 1 281 ? -0.562 9.521 3.250 1.00 90.69 281 ARG A O 1
ATOM 2128 N N . PHE A 1 282 ? -2.406 9.100 2.042 1.00 93.69 282 PHE A N 1
ATOM 2129 C CA . PHE A 1 282 ? -2.404 7.667 2.314 1.00 93.69 282 PHE A CA 1
ATOM 2130 C C . PHE A 1 282 ? -1.429 6.969 1.374 1.00 93.69 282 PHE A C 1
ATOM 2132 O O . PHE A 1 282 ? -1.474 7.174 0.162 1.00 93.69 282 PHE A O 1
ATOM 2139 N N . LEU A 1 283 ? -0.563 6.136 1.943 1.00 94.75 283 LEU A N 1
ATOM 2140 C CA . LEU A 1 283 ? 0.295 5.243 1.179 1.00 94.75 283 LEU A CA 1
ATOM 2141 C C . LEU A 1 283 ? -0.501 4.016 0.732 1.00 94.75 283 LEU A C 1
ATOM 2143 O O . LEU A 1 283 ? -0.496 3.656 -0.442 1.00 94.75 283 LEU A O 1
ATOM 2147 N N . ARG A 1 284 ? -1.196 3.372 1.674 1.00 95.44 284 ARG A N 1
ATOM 2148 C CA . ARG A 1 284 ? -2.003 2.175 1.416 1.00 95.44 284 ARG A CA 1
ATOM 2149 C C . ARG A 1 284 ? -3.065 1.965 2.486 1.00 95.44 284 ARG A C 1
ATOM 2151 O O . ARG A 1 284 ? -2.981 2.487 3.596 1.00 95.44 284 ARG A O 1
ATOM 2158 N N . THR A 1 285 ? -4.063 1.165 2.141 1.00 96.12 285 THR A N 1
ATOM 2159 C CA . THR A 1 285 ? -5.198 0.828 3.000 1.00 96.12 285 THR A CA 1
ATOM 2160 C C . THR A 1 285 ? -5.423 -0.675 2.939 1.00 96.12 285 THR A C 1
ATOM 2162 O O . THR A 1 285 ? -5.340 -1.271 1.864 1.00 96.12 285 THR A O 1
ATOM 2165 N N . SER A 1 286 ? -5.669 -1.301 4.086 1.00 96.69 286 SER A N 1
ATOM 2166 C CA . SER A 1 286 ? -5.989 -2.723 4.147 1.00 96.69 286 SER A CA 1
ATOM 2167 C C . SER A 1 286 ? -7.409 -2.980 3.637 1.00 96.69 286 SER A C 1
ATOM 2169 O O . SER A 1 286 ? -8.236 -2.067 3.622 1.00 96.69 286 SER A O 1
ATOM 2171 N N . PRO A 1 287 ? -7.767 -4.222 3.278 1.00 95.75 287 PRO A N 1
ATOM 2172 C CA . PRO A 1 287 ? -9.173 -4.598 3.249 1.00 95.75 287 PRO A CA 1
ATOM 2173 C C . PRO A 1 287 ? -9.792 -4.451 4.649 1.00 95.75 287 PRO A C 1
ATOM 2175 O O . PRO A 1 287 ? -9.088 -4.452 5.665 1.00 95.75 287 PRO A O 1
ATOM 2178 N N . LEU A 1 288 ? -11.120 -4.345 4.697 1.00 95.50 288 LEU A N 1
ATOM 2179 C CA . LEU A 1 288 ? -11.871 -4.402 5.947 1.00 95.50 288 LEU A CA 1
ATOM 2180 C C . LEU A 1 288 ? -11.888 -5.852 6.457 1.00 95.50 288 LEU A C 1
ATOM 2182 O O . LEU A 1 288 ? -12.552 -6.713 5.880 1.00 95.50 288 LEU A O 1
ATOM 2186 N N . THR A 1 289 ? -11.162 -6.122 7.537 1.00 96.19 289 THR A N 1
ATOM 2187 C CA . THR A 1 289 ? -11.009 -7.464 8.108 1.00 96.19 289 THR A CA 1
ATOM 2188 C C . THR A 1 289 ? -12.041 -7.697 9.206 1.00 96.19 289 THR A C 1
ATOM 2190 O O . THR A 1 289 ? -12.141 -6.917 10.152 1.00 96.19 289 THR A O 1
ATOM 2193 N N . ALA A 1 290 ? -12.803 -8.789 9.122 1.00 95.94 290 ALA A N 1
ATOM 2194 C CA . ALA A 1 290 ? -13.713 -9.186 10.194 1.00 95.94 290 ALA A CA 1
ATOM 2195 C C . ALA A 1 290 ? -12.931 -9.558 11.465 1.00 95.94 290 ALA A C 1
ATOM 2197 O O . ALA A 1 290 ? -11.942 -10.290 11.412 1.00 95.94 290 ALA A O 1
ATOM 2198 N N . VAL A 1 291 ? -13.384 -9.072 12.620 1.00 95.06 291 VAL A N 1
ATOM 2199 C CA . VAL A 1 291 ? -12.821 -9.467 13.913 1.00 95.06 291 VAL A CA 1
ATOM 2200 C C . VAL A 1 291 ? -13.373 -10.851 14.273 1.00 95.06 291 VAL A C 1
ATOM 2202 O O . VAL A 1 291 ? -14.594 -11.029 14.271 1.00 95.06 291 VAL A O 1
ATOM 2205 N N . PRO A 1 292 ? -12.518 -11.836 14.598 1.00 92.44 292 PRO A N 1
ATOM 2206 C CA . PRO A 1 292 ? -12.985 -13.166 14.961 1.00 92.44 292 PRO A CA 1
ATOM 2207 C C . PRO A 1 292 ? -13.770 -13.150 16.280 1.00 92.44 292 PRO A C 1
ATOM 2209 O O . PRO A 1 292 ? -13.567 -12.290 17.144 1.00 92.44 292 PRO A O 1
ATOM 2212 N N . ALA A 1 293 ? -14.645 -14.144 16.451 1.00 85.88 293 ALA A N 1
ATOM 2213 C CA . ALA A 1 293 ? -15.289 -1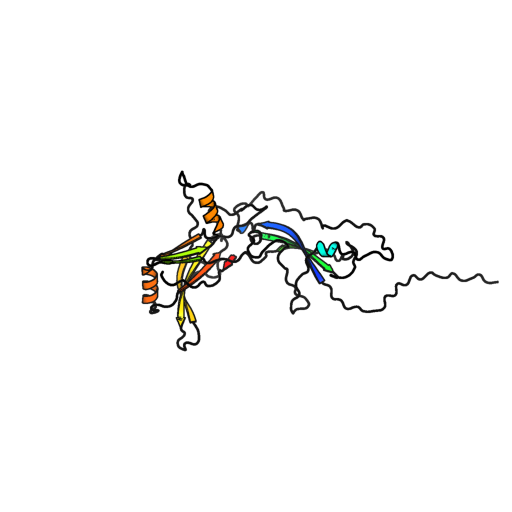4.406 17.733 1.00 85.88 293 ALA A CA 1
ATOM 2214 C C . ALA A 1 293 ? -14.242 -14.722 18.818 1.00 85.88 293 ALA A C 1
ATOM 2216 O O . ALA A 1 293 ? -13.113 -15.119 18.529 1.00 85.88 293 ALA A O 1
ATOM 2217 N N . ILE A 1 294 ? -14.619 -14.529 20.081 1.00 85.00 294 ILE A N 1
ATOM 2218 C CA . ILE A 1 294 ? -13.753 -14.840 21.221 1.00 85.00 294 ILE A CA 1
ATOM 2219 C C . ILE A 1 294 ? -13.584 -16.364 21.303 1.00 85.00 294 ILE A C 1
ATOM 2221 O O . ILE A 1 294 ? -14.571 -17.067 21.512 1.00 85.00 294 ILE A O 1
ATOM 2225 N N . CYS A 1 295 ? -12.346 -16.845 21.157 1.00 57.03 295 CYS A N 1
ATOM 2226 C CA . CYS A 1 295 ? -11.970 -18.231 21.447 1.00 57.03 295 CYS A CA 1
ATOM 2227 C C . CYS A 1 295 ? -11.943 -18.523 22.959 1.00 57.03 295 CYS A C 1
ATOM 2229 O O . CYS A 1 295 ? -11.577 -17.620 23.758 1.00 57.03 295 CYS A O 1
#